Protein AF-A0A8I1JMF6-F1 (afdb_monomer)

pLDDT: mean 82.17, std 16.78, range [28.72, 96.38]

Sequence (255 aa):
MSVDRANSVLGIGHGSMKYSPYGYIESDSLSTLLAFSGQRFDRVLQGYVLGNGYRTYNPRLRRFTSPDTLSPFEVGGLNPYAYCLNDPINNIDPSGHKAFNLSKSFKNLFGRKAKKIERINNYNKSATDFNNERKEMGLFDPFDEEGNLDIYRLYRNRNLINKMPSKPSQTLSGKDKAYAAKHEKTLEDISNDQIPYLKQSKDLIKEHSIELDKIAKDVEYWKPSQGAQQNRNIRSTASTPGHFWFNSKRTDKYD

Organism: Pseudomonas putida (NCBI:txid303)

Radius of gyration: 39.88 Å; Cα contacts (8 Å, |Δi|>4): 282; chains: 1; bounding box: 72×46×137 Å

Structure (mmCIF, N/CA/C/O backbone):
data_AF-A0A8I1JMF6-F1
#
_entry.id   AF-A0A8I1JMF6-F1
#
loop_
_atom_site.group_PDB
_atom_site.id
_atom_site.type_symbol
_atom_site.label_atom_id
_atom_site.label_alt_id
_atom_site.label_comp_id
_atom_site.label_asym_id
_atom_site.label_entity_id
_atom_site.label_seq_id
_atom_site.pdbx_PDB_ins_code
_atom_site.Cartn_x
_atom_site.Cartn_y
_atom_site.Cartn_z
_atom_site.occupancy
_atom_site.B_iso_or_equiv
_atom_site.auth_seq_id
_atom_site.auth_comp_id
_atom_site.auth_asym_id
_atom_site.auth_atom_id
_atom_site.pdbx_PDB_model_num
ATOM 1 N N . MET A 1 1 ? 28.237 -8.713 -10.068 1.00 81.12 1 MET A N 1
ATOM 2 C CA . MET A 1 1 ? 27.513 -7.948 -11.104 1.00 81.12 1 MET A CA 1
ATOM 3 C C . MET A 1 1 ? 26.928 -6.725 -10.429 1.00 81.12 1 MET A C 1
ATOM 5 O O . MET A 1 1 ? 26.303 -6.887 -9.387 1.00 81.12 1 MET A O 1
ATOM 9 N N . SER A 1 2 ? 27.192 -5.531 -10.950 1.00 89.81 2 SER A N 1
ATOM 10 C CA . SER A 1 2 ? 26.637 -4.274 -10.437 1.00 89.81 2 SER A CA 1
ATOM 11 C C . SER A 1 2 ? 25.562 -3.750 -11.388 1.00 89.81 2 SER A C 1
ATOM 13 O O . SER A 1 2 ? 25.682 -3.886 -12.608 1.00 89.81 2 SER A O 1
ATOM 15 N N . VAL A 1 3 ? 24.502 -3.167 -10.827 1.00 92.69 3 VAL A N 1
ATOM 16 C CA . VAL A 1 3 ? 23.375 -2.597 -11.579 1.00 92.69 3 VAL A CA 1
ATOM 17 C C . VAL A 1 3 ? 23.011 -1.213 -11.049 1.00 92.69 3 VAL A C 1
ATOM 19 O O . VAL A 1 3 ? 23.260 -0.912 -9.880 1.00 92.69 3 VAL A O 1
ATOM 22 N N . ASP A 1 4 ? 22.434 -0.371 -11.905 1.00 89.94 4 ASP A N 1
ATOM 23 C CA . ASP A 1 4 ? 21.882 0.927 -11.510 1.00 89.94 4 ASP A CA 1
ATOM 24 C C . ASP A 1 4 ? 20.433 0.817 -10.984 1.00 89.94 4 ASP A C 1
ATOM 26 O O . ASP A 1 4 ? 19.856 -0.264 -10.847 1.00 89.94 4 ASP A O 1
ATOM 30 N N . ARG A 1 5 ? 19.809 1.969 -10.707 1.00 87.44 5 ARG A N 1
ATOM 31 C CA . ARG A 1 5 ? 18.417 2.057 -10.235 1.00 87.44 5 ARG A CA 1
ATOM 32 C C . ARG A 1 5 ? 17.381 1.599 -11.273 1.00 87.44 5 ARG A C 1
ATOM 34 O O . ARG A 1 5 ? 16.294 1.170 -10.889 1.00 87.44 5 ARG A O 1
ATOM 41 N N . ALA A 1 6 ? 17.686 1.737 -12.559 1.00 88.62 6 ALA A N 1
ATOM 42 C CA . ALA A 1 6 ? 16.850 1.269 -13.659 1.00 88.62 6 ALA A CA 1
ATOM 43 C C . ALA A 1 6 ? 17.103 -0.212 -13.990 1.00 88.62 6 ALA A C 1
ATOM 45 O O . ALA A 1 6 ? 16.436 -0.748 -14.868 1.00 88.62 6 ALA A O 1
ATOM 46 N N . ASN A 1 7 ? 17.999 -0.882 -13.252 1.00 90.94 7 ASN A N 1
ATOM 47 C CA . ASN A 1 7 ? 18.463 -2.249 -13.476 1.00 90.94 7 ASN A CA 1
ATOM 48 C C . ASN A 1 7 ? 19.395 -2.406 -14.696 1.00 90.94 7 ASN A C 1
ATOM 50 O O . ASN A 1 7 ? 19.561 -3.507 -15.216 1.00 90.94 7 ASN A O 1
ATOM 54 N N . SER A 1 8 ? 20.015 -1.320 -15.165 1.00 92.62 8 SER A N 1
ATOM 55 C CA . SER A 1 8 ? 21.056 -1.368 -16.195 1.00 92.62 8 SER A CA 1
ATOM 56 C C . SER A 1 8 ? 22.330 -1.990 -15.640 1.00 92.62 8 SER A C 1
ATOM 58 O O . SER A 1 8 ? 22.786 -1.614 -14.560 1.00 92.62 8 SER A O 1
ATOM 60 N N . VAL A 1 9 ? 22.941 -2.905 -16.389 1.00 93.38 9 VAL A N 1
ATOM 61 C CA . VAL A 1 9 ? 24.157 -3.608 -15.954 1.00 93.38 9 VAL A CA 1
ATOM 62 C C . VAL A 1 9 ? 25.383 -2.714 -16.091 1.00 93.38 9 VAL A C 1
ATOM 64 O O . VAL A 1 9 ? 25.826 -2.447 -17.203 1.00 93.38 9 VAL A O 1
ATOM 67 N N . LEU A 1 10 ? 25.961 -2.283 -14.971 1.00 92.44 10 LEU A N 1
ATOM 68 C CA . LEU A 1 10 ? 27.118 -1.379 -14.934 1.00 92.44 10 LEU A CA 1
ATOM 69 C C . LEU A 1 10 ? 28.463 -2.113 -14.953 1.00 92.44 10 LEU A C 1
ATOM 71 O O . LEU A 1 10 ? 29.492 -1.496 -15.223 1.00 92.44 10 LEU A O 1
ATOM 75 N N . GLY A 1 11 ? 28.481 -3.414 -14.662 1.00 88.12 11 GLY A N 1
ATOM 76 C CA . GLY A 1 11 ? 29.715 -4.189 -14.688 1.00 88.12 11 GLY A CA 1
ATOM 77 C C . GLY A 1 11 ? 29.582 -5.634 -14.218 1.00 88.12 11 GLY A C 1
ATOM 78 O O . GLY A 1 11 ? 28.733 -5.981 -13.388 1.00 88.12 11 GLY A O 1
ATOM 79 N N . ILE A 1 12 ? 30.471 -6.483 -14.735 1.00 83.44 12 ILE A N 1
ATOM 80 C CA . ILE A 1 12 ? 30.702 -7.857 -14.273 1.00 83.44 12 ILE A CA 1
ATOM 81 C C . ILE A 1 12 ? 32.201 -8.038 -14.030 1.00 83.44 12 ILE A C 1
ATOM 83 O O . ILE A 1 12 ? 33.018 -7.730 -14.896 1.00 83.44 12 ILE A O 1
ATOM 87 N N . GLY A 1 13 ? 32.563 -8.542 -12.846 1.00 82.19 13 GLY A N 1
ATOM 88 C CA . GLY A 1 13 ? 33.962 -8.669 -12.435 1.00 82.19 13 GLY A CA 1
ATOM 89 C C . GLY A 1 13 ? 34.657 -7.306 -12.398 1.00 82.19 13 GLY A C 1
ATOM 90 O O . GLY A 1 13 ? 34.152 -6.380 -11.767 1.00 82.19 13 GLY A O 1
ATOM 91 N N . HIS A 1 14 ? 35.785 -7.192 -13.103 1.00 73.88 14 HIS A N 1
ATOM 92 C CA . HIS A 1 14 ? 36.560 -5.952 -13.245 1.00 73.88 14 HIS A CA 1
ATOM 93 C C . HIS A 1 14 ? 36.113 -5.059 -14.423 1.00 73.88 14 HIS A C 1
ATOM 95 O O . HIS A 1 14 ? 36.646 -3.965 -14.589 1.00 73.88 14 HIS A O 1
ATOM 101 N N . GLY A 1 15 ? 35.153 -5.496 -15.248 1.00 80.38 15 GLY A N 1
ATOM 102 C CA . GLY A 1 15 ? 34.666 -4.719 -16.391 1.00 80.38 15 GLY A CA 1
ATOM 103 C C . GLY A 1 15 ? 33.617 -3.677 -15.994 1.00 80.38 15 GLY A C 1
ATOM 104 O O . GLY A 1 15 ? 32.690 -3.990 -15.246 1.00 80.38 15 GLY A O 1
ATOM 105 N N . SER A 1 16 ? 33.729 -2.459 -16.536 1.00 87.44 16 SER A N 1
ATOM 106 C CA . SER A 1 16 ? 32.763 -1.363 -16.363 1.00 87.44 16 SER A CA 1
ATOM 107 C C . SER A 1 16 ? 32.071 -1.036 -17.688 1.00 87.44 16 SER A C 1
ATOM 109 O O . SER A 1 16 ? 32.729 -0.873 -18.711 1.00 87.44 16 SER A O 1
ATOM 111 N N . MET A 1 17 ? 30.746 -0.908 -17.655 1.00 90.56 17 MET A N 1
ATOM 112 C CA . MET A 1 17 ? 29.902 -0.466 -18.763 1.00 90.56 17 MET A CA 1
ATOM 113 C C . MET A 1 17 ? 29.293 0.893 -18.423 1.00 90.56 17 MET A C 1
ATOM 115 O O . MET A 1 17 ? 28.823 1.120 -17.306 1.00 90.56 17 MET A O 1
ATOM 119 N N . LYS A 1 18 ? 29.295 1.804 -19.396 1.00 91.56 18 LYS A N 1
ATOM 120 C CA . LYS A 1 18 ? 28.716 3.144 -19.271 1.00 91.56 18 LYS A CA 1
ATOM 121 C C . LYS A 1 18 ? 27.718 3.347 -20.399 1.00 91.56 18 LYS A C 1
ATOM 123 O O . LYS A 1 18 ? 28.060 3.153 -21.561 1.00 91.56 18 LYS A O 1
ATOM 128 N N . TYR A 1 19 ? 26.507 3.752 -20.046 1.00 93.62 19 TYR A N 1
ATOM 129 C CA . TYR A 1 19 ? 25.440 4.010 -21.005 1.00 93.62 19 TYR A CA 1
ATOM 130 C C . TYR A 1 19 ? 25.193 5.506 -21.135 1.00 93.62 19 TYR A C 1
ATOM 132 O O . TYR A 1 19 ? 25.322 6.259 -20.167 1.00 93.62 19 TYR A O 1
ATOM 140 N N . SER A 1 20 ? 24.763 5.935 -22.319 1.00 94.81 20 SER A N 1
ATOM 141 C CA . SER A 1 20 ? 24.096 7.229 -22.452 1.00 94.81 20 SER A CA 1
ATOM 142 C C . SER A 1 20 ? 22.756 7.227 -21.693 1.00 94.81 20 SER A C 1
ATOM 144 O O . SER A 1 20 ? 22.229 6.155 -21.383 1.00 94.81 20 SER A O 1
ATOM 146 N N . PRO A 1 21 ? 22.127 8.396 -21.465 1.00 94.00 21 PRO A N 1
ATOM 147 C CA . PRO A 1 21 ? 20.791 8.460 -20.865 1.00 94.00 21 PRO A CA 1
ATOM 148 C C . PRO A 1 21 ? 19.731 7.618 -21.591 1.00 94.00 21 PRO A C 1
ATOM 150 O O . PRO A 1 21 ? 18.775 7.159 -20.979 1.00 94.00 21 PRO A O 1
ATOM 153 N N . TYR A 1 22 ? 19.912 7.400 -22.895 1.00 95.19 22 TYR A N 1
ATOM 154 C CA . TYR A 1 22 ? 19.027 6.596 -23.739 1.00 95.19 22 TYR A CA 1
ATOM 155 C C . TYR A 1 22 ? 19.504 5.141 -23.892 1.00 95.19 22 TYR A C 1
ATOM 157 O O . TYR A 1 22 ? 18.993 4.412 -24.741 1.00 95.19 22 TYR A O 1
ATOM 165 N N . GLY A 1 23 ? 20.479 4.698 -23.097 1.00 94.38 23 GLY A N 1
ATOM 166 C CA . GLY A 1 23 ? 20.960 3.318 -23.110 1.00 94.38 23 GLY A CA 1
ATOM 167 C C . GLY A 1 23 ? 21.945 2.993 -24.231 1.00 94.38 23 GLY A C 1
ATOM 168 O O . GLY A 1 23 ? 22.172 1.817 -24.508 1.00 94.38 23 GLY A O 1
ATOM 169 N N . TYR A 1 24 ? 22.518 3.996 -24.906 1.00 95.12 24 TYR A N 1
ATOM 170 C CA . TYR A 1 24 ? 23.515 3.749 -25.952 1.00 95.12 24 TYR A CA 1
ATOM 171 C C . TYR A 1 24 ? 24.840 3.299 -25.338 1.00 95.12 24 TYR A C 1
ATOM 173 O O . TYR A 1 24 ? 25.339 3.939 -24.411 1.00 95.12 24 TYR A O 1
ATOM 181 N N . ILE A 1 25 ? 25.392 2.228 -25.898 1.00 91.94 25 ILE A N 1
ATOM 182 C CA . ILE A 1 25 ? 26.723 1.683 -25.647 1.00 91.94 25 ILE A CA 1
ATOM 183 C C . ILE A 1 25 ? 27.180 0.993 -26.940 1.00 91.94 25 ILE A C 1
ATOM 185 O O . ILE A 1 25 ? 26.345 0.514 -27.710 1.00 91.94 25 ILE A O 1
ATOM 189 N N . GLU A 1 26 ? 28.483 0.953 -27.199 1.00 89.38 26 GLU A N 1
ATOM 190 C CA . GLU A 1 26 ? 29.027 0.198 -28.331 1.00 89.38 26 GLU A CA 1
ATOM 191 C C . GLU A 1 26 ? 28.852 -1.305 -28.087 1.00 89.38 26 GLU A C 1
ATOM 193 O O . GLU A 1 26 ? 29.152 -1.797 -26.997 1.00 89.38 26 GLU A O 1
ATOM 198 N N . SER A 1 27 ? 28.371 -2.050 -29.087 1.00 82.25 27 SER A N 1
ATOM 199 C CA . SER A 1 27 ? 28.028 -3.471 -28.925 1.00 82.25 27 SER A CA 1
ATOM 200 C C . SER A 1 27 ? 29.202 -4.338 -28.471 1.00 82.25 27 SER A C 1
ATOM 202 O O . SER A 1 27 ? 28.999 -5.337 -27.782 1.00 82.25 27 SER A O 1
ATOM 204 N N . ASP A 1 28 ? 30.425 -3.949 -28.821 1.00 83.69 28 ASP A N 1
ATOM 205 C CA . ASP A 1 28 ? 31.649 -4.677 -28.472 1.00 83.69 28 ASP A CA 1
ATOM 206 C C . ASP A 1 28 ? 32.062 -4.444 -27.015 1.00 83.69 28 ASP A C 1
ATOM 208 O O . ASP A 1 28 ? 32.722 -5.284 -26.410 1.00 83.69 28 ASP A O 1
ATOM 212 N N . SER A 1 29 ? 31.584 -3.351 -26.411 1.00 83.94 29 SER A N 1
ATOM 213 C CA . SER A 1 29 ? 31.750 -3.070 -24.982 1.00 83.94 29 SER A CA 1
ATOM 214 C C . SER A 1 29 ? 30.794 -3.886 -24.101 1.00 83.94 29 SER A C 1
ATOM 216 O O . SER A 1 29 ? 30.964 -3.933 -22.881 1.00 83.94 29 SER A O 1
ATOM 218 N N . LEU A 1 30 ? 29.777 -4.531 -24.687 1.00 85.12 30 LEU A N 1
ATOM 219 C CA . LEU A 1 30 ? 28.849 -5.383 -23.949 1.00 85.12 30 LEU A CA 1
ATOM 220 C C . LEU A 1 30 ? 29.454 -6.766 -23.703 1.00 85.12 30 LEU A C 1
ATOM 222 O O . LEU A 1 30 ? 29.651 -7.563 -24.619 1.00 85.12 30 LEU A O 1
ATOM 226 N N . SER A 1 31 ? 29.650 -7.087 -22.429 1.00 83.00 31 SER A N 1
ATOM 227 C CA . SER A 1 31 ? 30.113 -8.400 -21.959 1.00 83.00 31 SER A CA 1
ATOM 228 C C . SER A 1 31 ? 28.973 -9.344 -21.554 1.00 83.00 31 SER A C 1
ATOM 230 O O . SER A 1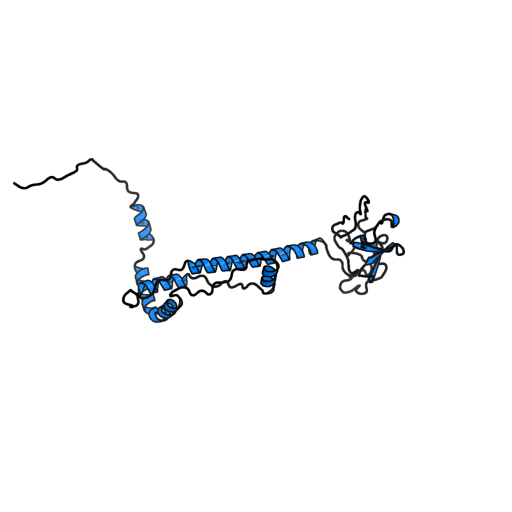 31 ? 29.218 -10.465 -21.117 1.00 83.00 31 SER A O 1
ATOM 232 N N . THR A 1 32 ? 27.717 -8.901 -21.670 1.00 86.69 32 THR A N 1
ATOM 233 C CA . THR A 1 32 ? 26.537 -9.575 -21.107 1.00 86.69 32 THR A CA 1
ATOM 234 C C . THR A 1 32 ? 25.348 -9.567 -22.054 1.00 86.69 32 THR A C 1
ATOM 236 O O . THR A 1 32 ? 25.256 -8.736 -22.954 1.00 86.69 32 THR A O 1
ATOM 239 N N . LEU A 1 33 ? 24.429 -10.516 -21.843 1.00 88.25 33 LEU A N 1
ATOM 240 C CA . LEU A 1 33 ? 23.173 -10.591 -22.591 1.00 88.25 33 LEU A CA 1
ATOM 241 C C . LEU A 1 33 ? 22.186 -9.490 -22.177 1.00 88.25 33 LEU A C 1
ATOM 243 O O . LEU A 1 33 ? 21.526 -8.890 -23.024 1.00 88.25 33 LEU A O 1
ATOM 247 N N . LEU A 1 34 ? 22.067 -9.268 -20.867 1.00 92.06 34 LEU A N 1
ATOM 248 C CA . LEU A 1 34 ? 21.248 -8.209 -20.283 1.00 92.06 34 LEU A CA 1
ATOM 249 C C . LEU A 1 34 ? 22.103 -6.959 -20.127 1.00 92.06 34 LEU A C 1
ATOM 251 O O . LEU A 1 34 ? 23.217 -7.050 -19.625 1.00 92.06 34 LEU A O 1
ATOM 255 N N . ALA A 1 35 ? 21.573 -5.810 -20.520 1.00 93.19 35 ALA A N 1
ATOM 256 C CA . ALA A 1 35 ? 22.314 -4.557 -20.526 1.00 93.19 35 ALA A CA 1
ATOM 257 C C . ALA A 1 35 ? 21.452 -3.425 -19.948 1.00 93.19 35 ALA A C 1
ATOM 259 O O . ALA A 1 35 ? 21.083 -3.486 -18.773 1.00 93.19 35 ALA A O 1
ATOM 260 N N . PHE A 1 36 ? 21.132 -2.386 -20.718 1.00 93.62 36 PHE A N 1
ATOM 261 C CA . PHE A 1 36 ? 20.343 -1.247 -20.248 1.00 93.62 36 PHE A CA 1
ATOM 262 C C . PHE A 1 36 ? 18.946 -1.649 -19.756 1.00 93.62 36 PHE A C 1
ATOM 264 O O . PHE A 1 36 ? 18.243 -2.423 -20.406 1.00 93.62 36 PHE A O 1
ATOM 271 N N . SER A 1 37 ? 18.532 -1.105 -18.609 1.00 92.12 37 SER A N 1
ATOM 272 C CA . SER A 1 37 ? 17.241 -1.388 -17.961 1.00 92.12 37 SER A CA 1
ATOM 273 C C . SER A 1 37 ? 16.918 -2.884 -17.774 1.00 92.12 37 SER A C 1
ATOM 275 O O . SER A 1 37 ? 15.753 -3.294 -17.798 1.00 92.12 37 SER A O 1
ATOM 277 N N . GLY A 1 38 ? 17.953 -3.726 -17.659 1.00 91.19 38 GLY A N 1
ATOM 278 C CA . GLY A 1 38 ? 17.830 -5.181 -17.570 1.00 91.19 38 GLY A CA 1
ATOM 279 C C . GLY A 1 38 ? 17.271 -5.842 -18.833 1.00 91.19 38 GLY A C 1
ATOM 280 O O . GLY A 1 38 ? 16.824 -6.982 -18.764 1.00 91.19 38 GLY A O 1
ATOM 281 N N . GLN A 1 39 ? 17.257 -5.138 -19.968 1.00 93.12 39 GLN A N 1
ATOM 282 C CA . GLN A 1 39 ? 16.738 -5.645 -21.236 1.00 93.12 39 GLN A CA 1
ATOM 283 C C . GLN A 1 39 ? 17.823 -6.388 -22.012 1.00 93.12 39 GLN A C 1
ATOM 285 O O . GLN A 1 39 ? 19.012 -6.064 -21.926 1.00 93.12 39 GLN A O 1
ATOM 290 N N . ARG A 1 40 ? 17.404 -7.379 -22.803 1.00 93.31 40 ARG A N 1
ATOM 291 C CA . ARG A 1 40 ? 18.299 -8.108 -23.702 1.00 93.31 40 ARG A CA 1
ATOM 292 C C . ARG A 1 40 ? 18.716 -7.200 -24.855 1.00 93.31 40 ARG A C 1
ATOM 294 O O . ARG A 1 40 ? 17.851 -6.684 -25.562 1.00 93.31 40 ARG A O 1
ATOM 301 N N . PHE A 1 41 ? 20.022 -7.049 -25.062 1.00 93.81 41 PHE A N 1
ATOM 302 C CA . PHE A 1 41 ? 20.550 -6.370 -26.243 1.00 93.81 41 PHE A CA 1
ATOM 303 C C . PHE A 1 41 ? 20.720 -7.369 -27.391 1.00 93.81 41 PHE A C 1
ATOM 305 O O . PHE A 1 41 ? 21.386 -8.396 -27.251 1.00 93.81 41 PHE A O 1
ATOM 312 N N . ASP A 1 42 ? 20.109 -7.068 -28.528 1.00 92.94 42 ASP A N 1
ATOM 313 C CA . ASP A 1 42 ? 20.285 -7.793 -29.776 1.00 92.94 42 ASP A CA 1
ATOM 314 C C . ASP A 1 42 ? 21.393 -7.121 -30.600 1.00 92.94 42 ASP A C 1
ATOM 316 O O . ASP A 1 42 ? 21.257 -5.977 -31.040 1.00 92.94 42 ASP A O 1
ATOM 320 N N . ARG A 1 43 ? 22.506 -7.838 -30.803 1.00 90.00 43 ARG A N 1
ATOM 321 C CA . ARG A 1 43 ? 23.670 -7.340 -31.555 1.00 90.00 43 ARG A CA 1
ATOM 322 C C . ARG A 1 43 ? 23.402 -7.203 -33.055 1.00 90.00 43 ARG A C 1
ATOM 324 O O . ARG A 1 43 ? 24.061 -6.396 -33.700 1.00 90.00 43 ARG A O 1
ATOM 331 N N . VAL A 1 44 ? 22.463 -7.969 -33.611 1.00 89.50 44 VAL A N 1
ATOM 332 C CA . VAL A 1 44 ? 22.104 -7.896 -35.035 1.00 89.50 44 VAL A CA 1
ATOM 333 C C . VAL A 1 44 ? 21.244 -6.662 -35.276 1.00 89.50 44 VAL A C 1
ATOM 335 O O . VAL A 1 44 ? 21.529 -5.871 -36.170 1.00 89.50 44 VAL A O 1
ATOM 338 N N . LEU A 1 45 ? 20.231 -6.452 -34.433 1.00 89.50 45 LEU A N 1
ATOM 339 C CA . LEU A 1 45 ? 19.332 -5.297 -34.536 1.00 89.50 45 LEU A CA 1
ATOM 340 C C . LEU A 1 45 ? 19.917 -4.010 -33.936 1.00 89.50 45 LEU A C 1
ATOM 342 O O . LEU A 1 45 ? 19.336 -2.936 -34.109 1.00 89.50 45 LEU A O 1
ATOM 346 N N . GLN A 1 46 ? 21.045 -4.111 -33.224 1.00 92.31 46 GLN A N 1
ATOM 347 C CA . GLN A 1 46 ? 21.700 -3.004 -32.519 1.00 92.31 46 GLN A CA 1
ATOM 348 C C . GLN A 1 46 ? 20.724 -2.264 -31.587 1.00 92.31 46 GLN A C 1
ATOM 350 O O . GLN A 1 46 ? 20.658 -1.032 -31.548 1.00 92.31 46 GLN A O 1
ATOM 355 N N . GLY A 1 47 ? 19.921 -3.035 -30.848 1.00 94.25 47 GLY A N 1
ATOM 356 C CA . GLY A 1 47 ? 18.828 -2.519 -30.031 1.00 94.25 47 GLY A CA 1
ATOM 357 C C . GLY A 1 47 ? 18.398 -3.469 -28.920 1.00 94.25 47 GLY A C 1
ATOM 358 O O . GLY A 1 47 ? 18.839 -4.610 -28.838 1.00 94.25 47 GLY A O 1
ATOM 359 N N . TYR A 1 48 ? 17.528 -2.985 -28.044 1.00 95.44 48 TYR A N 1
ATOM 360 C CA . TYR A 1 48 ? 16.991 -3.735 -26.916 1.00 95.44 48 TYR A CA 1
ATOM 361 C C . TYR A 1 48 ? 15.638 -4.340 -27.264 1.00 95.44 48 TYR A C 1
ATOM 363 O O . TYR A 1 48 ? 14.769 -3.648 -27.789 1.00 95.44 48 TYR A O 1
ATOM 371 N N . VAL A 1 49 ? 15.442 -5.612 -26.938 1.00 94.44 49 VAL A N 1
ATOM 372 C CA . VAL A 1 49 ? 14.188 -6.327 -27.200 1.00 94.44 49 VAL A CA 1
ATOM 373 C C . VAL A 1 49 ? 13.306 -6.258 -25.951 1.00 94.44 49 VAL A C 1
ATOM 375 O O . VAL A 1 49 ? 13.564 -6.955 -24.971 1.00 94.44 49 VAL A O 1
ATOM 378 N N . LEU A 1 50 ? 12.296 -5.385 -25.973 1.00 93.19 50 LEU A N 1
ATOM 379 C CA . LEU A 1 50 ? 11.409 -5.079 -24.841 1.00 93.19 50 LEU A CA 1
ATOM 380 C C . LEU A 1 50 ? 10.090 -5.854 -24.945 1.00 93.19 50 LEU A C 1
ATOM 382 O O . LEU A 1 50 ? 9.717 -6.334 -26.018 1.00 93.19 50 LEU A O 1
ATOM 386 N N . GLY A 1 51 ? 9.369 -5.979 -23.825 1.00 88.06 51 GLY A N 1
ATOM 387 C CA . GLY A 1 51 ? 8.044 -6.607 -23.807 1.00 88.06 51 GLY A CA 1
ATOM 388 C C . GLY A 1 51 ? 8.047 -8.072 -24.227 1.00 88.06 51 GLY A C 1
ATOM 389 O O . GLY A 1 51 ? 7.124 -8.516 -24.899 1.00 88.06 51 GLY A O 1
ATOM 390 N N . ASN A 1 52 ? 9.107 -8.811 -23.882 1.00 88.12 52 ASN A N 1
ATOM 391 C CA . ASN A 1 52 ? 9.297 -10.206 -24.291 1.00 88.12 52 ASN A CA 1
ATOM 392 C C . ASN A 1 52 ? 9.266 -10.406 -25.822 1.00 88.12 52 ASN A C 1
ATOM 394 O O . ASN A 1 52 ? 8.667 -11.354 -26.321 1.00 88.12 52 ASN A O 1
ATOM 398 N N . GLY A 1 53 ? 9.891 -9.496 -26.573 1.00 87.56 53 GLY A N 1
ATOM 399 C CA . GLY A 1 53 ? 9.901 -9.564 -28.038 1.00 87.56 53 GLY A CA 1
ATOM 400 C C . GLY A 1 53 ? 8.847 -8.706 -28.721 1.00 87.56 53 GLY A C 1
ATOM 401 O O . GLY A 1 53 ? 8.816 -8.677 -29.945 1.00 87.56 53 GLY A O 1
ATOM 402 N N . TYR A 1 54 ? 8.018 -7.987 -27.962 1.00 90.88 54 TYR A N 1
ATOM 403 C CA . TYR A 1 54 ? 6.982 -7.131 -28.528 1.00 90.88 54 TYR A CA 1
ATOM 404 C C . TYR A 1 54 ? 7.560 -6.035 -29.435 1.00 90.88 54 TYR A C 1
ATOM 406 O O . TYR A 1 54 ? 7.114 -5.871 -30.571 1.00 90.88 54 TYR A O 1
ATOM 414 N N . ARG A 1 55 ? 8.573 -5.293 -28.962 1.00 93.19 55 ARG A N 1
ATOM 415 C CA . ARG A 1 55 ? 9.208 -4.221 -29.747 1.00 93.19 55 ARG A CA 1
ATOM 416 C C . ARG A 1 55 ? 10.703 -4.133 -29.518 1.00 93.19 55 ARG A C 1
ATOM 418 O O . ARG A 1 55 ? 11.189 -4.290 -28.398 1.00 93.19 55 ARG A O 1
ATOM 425 N N . THR A 1 56 ? 11.416 -3.760 -30.575 1.00 95.50 56 THR A N 1
ATOM 426 C CA . THR A 1 56 ? 12.841 -3.443 -30.494 1.00 95.50 56 THR A CA 1
ATOM 427 C C . THR A 1 56 ? 13.033 -1.940 -30.326 1.00 95.50 56 THR A C 1
ATOM 429 O O . THR A 1 56 ? 12.638 -1.144 -31.183 1.00 95.50 56 THR A O 1
ATOM 432 N N . TYR A 1 57 ? 13.650 -1.547 -29.217 1.00 96.38 57 TYR A N 1
ATOM 433 C CA . TYR A 1 57 ? 14.078 -0.186 -28.921 1.00 96.38 57 TYR A CA 1
ATOM 434 C C . TYR A 1 57 ? 15.496 0.048 -29.446 1.00 96.38 57 TYR A C 1
ATOM 436 O O . TYR A 1 57 ? 16.428 -0.659 -29.070 1.00 96.38 57 TYR A O 1
ATOM 444 N N . ASN A 1 58 ? 15.683 1.057 -30.293 1.00 95.88 58 ASN A N 1
ATOM 445 C CA . ASN A 1 58 ? 16.999 1.414 -30.805 1.00 95.88 58 ASN A CA 1
ATOM 446 C C . ASN A 1 58 ? 17.568 2.604 -30.003 1.00 95.88 58 ASN A C 1
ATOM 448 O O . ASN A 1 58 ? 17.067 3.725 -30.142 1.00 95.88 58 ASN A O 1
ATOM 452 N N . PRO A 1 59 ? 18.631 2.410 -29.198 1.00 94.88 59 PRO A N 1
ATOM 453 C CA . PRO A 1 59 ? 19.197 3.468 -28.362 1.00 94.88 59 PRO A CA 1
ATOM 454 C C . PRO A 1 59 ? 19.922 4.558 -29.162 1.00 94.88 59 PRO A C 1
ATOM 456 O O . PRO A 1 59 ? 20.047 5.688 -28.688 1.00 94.88 59 PRO A O 1
ATOM 459 N N . ARG A 1 60 ? 20.375 4.251 -30.386 1.00 94.25 60 ARG A N 1
ATOM 460 C CA . ARG A 1 60 ? 20.989 5.228 -31.295 1.00 94.25 60 ARG A CA 1
ATOM 461 C C . ARG A 1 60 ? 19.936 6.170 -31.876 1.00 94.25 60 ARG A C 1
ATOM 463 O O . ARG A 1 60 ? 20.164 7.374 -31.932 1.00 94.25 60 ARG A O 1
ATOM 470 N N . LEU A 1 61 ? 18.769 5.632 -32.241 1.00 94.69 61 LEU A N 1
ATOM 471 C CA . LEU A 1 61 ? 17.615 6.410 -32.713 1.00 94.69 61 LEU A CA 1
ATOM 472 C C . LEU A 1 61 ? 16.774 7.002 -31.572 1.00 94.69 61 LEU A C 1
ATOM 474 O O . LEU A 1 61 ? 15.941 7.873 -31.820 1.00 94.69 61 LEU A O 1
ATOM 478 N N . ARG A 1 62 ? 16.983 6.533 -30.335 1.00 95.62 62 ARG A N 1
ATOM 479 C CA . ARG A 1 62 ? 16.248 6.941 -29.126 1.00 95.62 62 ARG A CA 1
ATOM 480 C C . ARG A 1 62 ? 14.742 6.664 -29.208 1.00 95.62 62 ARG A C 1
ATOM 482 O O . ARG A 1 6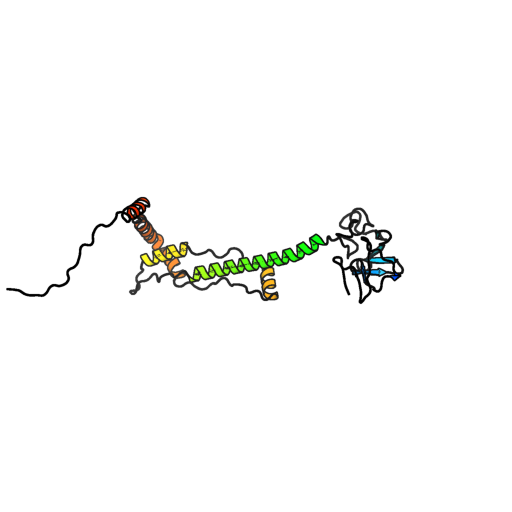2 ? 13.943 7.376 -28.605 1.00 95.62 62 ARG A O 1
ATOM 489 N N . ARG A 1 63 ? 14.344 5.639 -29.967 1.00 95.44 63 ARG A N 1
ATOM 490 C CA . ARG A 1 63 ? 12.937 5.280 -30.205 1.00 95.44 63 ARG A CA 1
ATOM 491 C C . ARG A 1 63 ? 12.749 3.799 -30.497 1.00 95.44 63 ARG A C 1
ATOM 493 O O . ARG A 1 63 ? 13.710 3.092 -30.803 1.00 95.44 63 ARG A O 1
ATOM 500 N N . PHE A 1 64 ? 11.503 3.344 -30.432 1.00 95.94 64 PHE A N 1
ATOM 501 C CA . PHE A 1 64 ? 11.127 2.031 -30.946 1.00 95.94 64 PHE A CA 1
ATOM 502 C C . PHE A 1 64 ? 11.248 1.979 -32.471 1.00 95.94 64 PHE A C 1
ATOM 504 O O . PHE A 1 64 ? 11.115 2.990 -33.160 1.00 95.94 64 PHE A O 1
ATOM 511 N N . THR A 1 65 ? 11.528 0.787 -32.987 1.00 95.12 65 THR A N 1
ATOM 512 C CA . THR A 1 65 ? 11.616 0.500 -34.429 1.00 95.12 65 THR A CA 1
ATOM 513 C C . THR A 1 65 ? 10.266 0.104 -35.027 1.00 95.12 65 THR A C 1
ATOM 515 O O . THR A 1 65 ? 10.069 0.241 -36.231 1.00 95.12 65 THR A O 1
ATOM 518 N N . SER A 1 66 ? 9.315 -0.310 -34.187 1.00 93.25 66 SER A N 1
ATOM 519 C CA . SER A 1 66 ? 7.930 -0.615 -34.547 1.00 93.25 66 SER A CA 1
ATOM 520 C C . SER A 1 66 ? 6.941 0.290 -33.793 1.00 93.25 66 SER A C 1
ATOM 522 O O . SER A 1 66 ? 7.209 0.682 -32.647 1.00 93.25 66 SER A O 1
ATOM 524 N N . PRO A 1 67 ? 5.810 0.657 -34.428 1.00 92.44 67 PRO A N 1
ATOM 525 C CA . PRO A 1 67 ? 4.775 1.452 -33.778 1.00 92.44 67 PRO A CA 1
ATOM 526 C C . PRO A 1 67 ? 4.093 0.655 -32.658 1.00 92.44 67 PRO A C 1
ATOM 528 O O . PRO A 1 67 ? 4.020 -0.571 -32.714 1.00 92.44 67 PRO A O 1
ATOM 531 N N . ASP A 1 68 ? 3.601 1.353 -31.636 1.00 89.94 68 ASP A N 1
ATOM 532 C CA . ASP A 1 68 ? 2.775 0.751 -30.590 1.00 89.94 68 ASP A CA 1
ATOM 533 C C . ASP A 1 68 ? 1.346 0.509 -31.098 1.00 89.94 68 ASP A C 1
ATOM 535 O O . ASP A 1 68 ? 0.716 1.429 -31.616 1.00 89.94 68 ASP A O 1
ATOM 539 N N . THR A 1 69 ? 0.810 -0.697 -30.906 1.00 88.75 69 THR A N 1
ATOM 540 C CA . THR A 1 69 ? -0.600 -1.007 -31.180 1.00 88.75 69 THR A CA 1
ATOM 541 C C . THR A 1 69 ? -1.559 -0.240 -30.270 1.00 88.75 69 THR A C 1
ATOM 543 O O . THR A 1 69 ? -2.711 -0.040 -30.636 1.00 88.75 69 THR A O 1
ATOM 546 N N . LEU A 1 70 ? -1.095 0.191 -29.092 1.00 85.81 70 LEU A N 1
ATOM 547 C CA . LEU A 1 70 ? -1.855 0.990 -28.124 1.00 85.81 70 LEU A CA 1
ATOM 548 C C . LEU A 1 70 ? -1.565 2.490 -28.280 1.00 85.81 70 LEU A C 1
ATOM 550 O O . LEU A 1 70 ? -1.480 3.213 -27.295 1.00 85.81 70 LEU A O 1
ATOM 554 N N . SER A 1 71 ? -1.304 2.951 -29.499 1.00 84.50 71 SER A N 1
ATOM 555 C CA . SER A 1 71 ? -1.094 4.357 -29.850 1.00 84.50 71 SER A CA 1
ATOM 556 C C . SER A 1 71 ? -1.942 4.676 -31.087 1.00 84.50 71 SER A C 1
ATOM 558 O O . SER A 1 71 ? -2.127 3.796 -31.928 1.00 84.50 71 SER A O 1
ATOM 560 N N . PRO A 1 72 ? -2.496 5.896 -31.239 1.00 80.56 72 PRO A N 1
ATOM 561 C CA . PRO A 1 72 ? -2.312 7.090 -30.401 1.00 80.56 72 PRO A CA 1
ATOM 562 C C . PRO A 1 72 ? -3.179 7.139 -29.133 1.00 80.56 72 PRO A C 1
ATOM 564 O O . PRO A 1 72 ? -2.979 8.013 -28.288 1.00 80.56 72 PRO A O 1
ATOM 567 N N . PHE A 1 73 ? -4.153 6.239 -29.010 1.00 81.62 73 PHE A N 1
ATOM 568 C CA . PHE A 1 73 ? -5.116 6.206 -27.906 1.00 81.62 73 PHE A CA 1
ATOM 569 C C . PHE A 1 73 ? -4.657 5.269 -26.783 1.00 81.62 73 PHE A C 1
ATOM 571 O O . PHE A 1 73 ? -3.762 4.473 -26.988 1.00 81.62 73 PHE A O 1
ATOM 578 N N . GLU A 1 74 ? -5.267 5.339 -25.598 1.00 83.25 74 GLU A N 1
ATOM 579 C CA . GLU A 1 74 ? -4.915 4.511 -24.426 1.00 83.25 74 GLU A CA 1
ATOM 580 C C . GLU A 1 74 ? -3.529 4.797 -23.803 1.00 83.25 74 GLU A C 1
ATOM 582 O O . GLU A 1 74 ? -3.216 5.943 -23.474 1.00 83.25 74 GLU A O 1
ATOM 587 N N . VAL A 1 75 ? -2.737 3.755 -23.510 1.00 80.62 75 VAL A N 1
ATOM 588 C CA . VAL A 1 75 ? -1.525 3.836 -22.676 1.00 80.62 75 VAL A CA 1
ATOM 589 C C . VAL A 1 75 ? -0.241 4.128 -23.453 1.00 80.62 7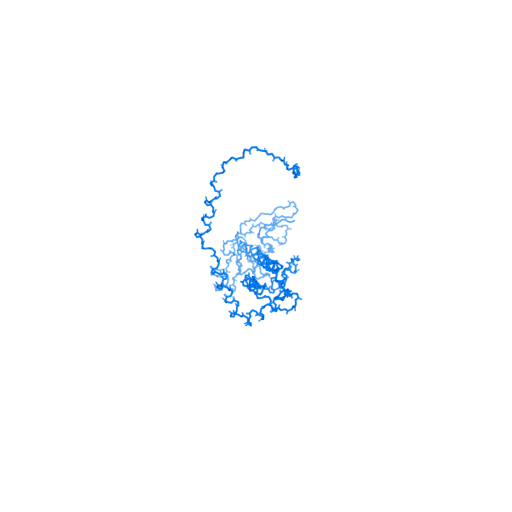5 VAL A C 1
ATOM 591 O O . VAL A 1 75 ? 0.708 4.599 -22.824 1.00 80.62 75 VAL A O 1
ATOM 594 N N . GLY A 1 76 ? -0.207 3.892 -24.771 1.00 74.38 76 GLY A N 1
ATOM 595 C CA . GLY A 1 76 ? 0.967 4.140 -25.621 1.00 74.38 76 GLY A CA 1
ATOM 596 C C . GLY A 1 76 ? 1.155 5.615 -25.992 1.00 74.38 76 GLY A C 1
ATOM 597 O O . GLY A 1 76 ? 2.248 6.031 -26.376 1.00 74.38 76 GLY A O 1
ATOM 598 N N . GLY A 1 77 ? 0.119 6.441 -25.804 1.00 83.31 77 GLY A N 1
ATOM 599 C CA . GLY A 1 77 ? 0.167 7.888 -26.017 1.00 83.31 77 GLY A CA 1
ATOM 600 C C . GLY A 1 77 ? 0.305 8.294 -27.487 1.00 83.31 77 GLY A C 1
ATOM 601 O O . GLY A 1 77 ? 0.323 7.461 -28.387 1.00 83.31 77 GLY A O 1
ATOM 602 N N . LEU A 1 78 ? 0.413 9.601 -27.745 1.00 87.06 78 LEU A N 1
ATOM 603 C CA . LEU A 1 78 ? 0.319 10.166 -29.101 1.00 87.06 78 LEU A CA 1
ATOM 604 C C . LEU A 1 78 ? 1.444 9.748 -30.057 1.00 87.06 78 LEU A C 1
ATOM 606 O O . LEU A 1 78 ? 1.236 9.737 -31.266 1.00 87.06 78 LEU A O 1
ATOM 610 N N . ASN A 1 79 ? 2.642 9.462 -29.542 1.00 90.75 79 ASN A N 1
ATOM 611 C CA . ASN A 1 79 ? 3.783 9.092 -30.374 1.00 90.75 79 ASN A CA 1
ATOM 612 C C . ASN A 1 79 ? 4.008 7.573 -30.310 1.00 90.75 79 ASN A C 1
ATOM 614 O O . ASN A 1 79 ? 4.581 7.107 -29.321 1.00 90.75 79 ASN A O 1
ATOM 618 N N . PRO A 1 80 ? 3.671 6.817 -31.373 1.00 92.44 80 PRO A N 1
ATOM 619 C CA . PRO A 1 80 ? 3.753 5.356 -31.366 1.00 92.44 80 PRO A CA 1
ATOM 620 C C . PRO A 1 80 ? 5.182 4.821 -31.226 1.00 92.44 80 PRO A C 1
ATOM 622 O O . PRO A 1 80 ? 5.362 3.647 -30.917 1.00 92.44 80 PRO A O 1
ATOM 625 N N . TYR A 1 81 ? 6.203 5.658 -31.424 1.00 94.38 81 TYR A N 1
ATOM 626 C CA . TYR A 1 81 ? 7.611 5.266 -31.350 1.00 94.38 81 TYR A CA 1
ATOM 627 C C . TYR A 1 81 ? 8.322 5.764 -30.085 1.00 94.38 81 TYR A C 1
ATOM 629 O O . TYR A 1 81 ? 9.502 5.461 -29.895 1.00 94.38 81 TYR A O 1
ATOM 637 N N . ALA A 1 82 ? 7.658 6.549 -29.231 1.00 92.94 82 ALA A N 1
ATOM 638 C CA . ALA A 1 82 ? 8.309 7.163 -28.078 1.00 92.94 82 ALA A CA 1
ATOM 639 C C . ALA A 1 82 ? 8.771 6.116 -27.058 1.00 92.94 82 ALA A C 1
ATOM 641 O O . ALA A 1 82 ? 7.998 5.265 -26.629 1.00 92.94 82 ALA A O 1
ATOM 642 N N . TYR A 1 83 ? 10.024 6.231 -26.618 1.00 93.31 83 TYR A N 1
ATOM 643 C CA . TYR A 1 83 ? 10.554 5.454 -25.502 1.00 93.31 83 TYR A CA 1
ATOM 644 C C . TYR A 1 83 ? 10.471 6.266 -24.208 1.00 93.31 83 TYR A C 1
ATOM 646 O O . TYR A 1 83 ? 10.871 7.430 -24.188 1.00 93.31 83 TYR A O 1
ATOM 654 N N . CYS A 1 84 ? 9.957 5.670 -23.127 1.00 92.12 84 CYS A N 1
ATOM 655 C CA . CYS A 1 84 ? 9.908 6.281 -21.790 1.00 92.12 84 CYS A CA 1
ATOM 656 C C . CYS A 1 84 ? 9.279 7.690 -21.724 1.00 92.12 84 CYS A C 1
ATOM 658 O O . CYS A 1 84 ? 9.646 8.486 -20.858 1.00 92.12 84 CYS A O 1
ATOM 660 N N . LEU A 1 85 ? 8.350 8.017 -22.635 1.00 90.62 85 LEU A N 1
ATOM 661 C CA . LEU A 1 85 ? 7.803 9.375 -22.810 1.00 90.62 85 LEU A CA 1
ATOM 662 C C . LEU A 1 85 ? 8.899 10.446 -23.012 1.00 90.62 85 LEU A C 1
ATOM 664 O O . LEU A 1 85 ? 8.756 11.579 -22.562 1.00 90.62 85 LEU A O 1
ATOM 668 N N . ASN A 1 86 ? 9.997 10.080 -23.683 1.00 91.94 86 ASN A N 1
ATOM 669 C CA . ASN A 1 86 ? 11.210 10.885 -23.886 1.00 91.94 86 ASN A CA 1
ATOM 670 C C . ASN A 1 86 ? 11.986 11.242 -22.599 1.00 91.94 86 ASN A C 1
ATOM 672 O O . ASN A 1 86 ? 12.844 12.123 -22.627 1.00 91.94 86 ASN A O 1
ATOM 676 N N . ASP A 1 87 ? 11.735 10.543 -21.487 1.00 92.56 87 ASP A N 1
ATOM 677 C CA . ASP A 1 87 ? 12.468 10.708 -20.224 1.00 92.56 87 ASP A CA 1
ATOM 678 C C . ASP A 1 87 ? 12.947 9.349 -19.662 1.00 92.56 87 ASP A C 1
ATOM 680 O O . ASP A 1 87 ? 12.382 8.817 -18.698 1.00 92.56 87 ASP A O 1
ATOM 684 N N . PRO A 1 88 ? 13.982 8.745 -20.278 1.00 91.94 88 PRO A N 1
ATOM 685 C CA . PRO A 1 88 ? 14.522 7.438 -19.889 1.00 91.94 88 PRO A CA 1
ATOM 686 C C . PRO A 1 88 ? 15.355 7.455 -18.597 1.00 91.94 88 PRO A C 1
ATOM 688 O O . PRO A 1 88 ? 15.725 6.397 -18.099 1.00 91.94 88 PRO A O 1
ATOM 691 N N . ILE A 1 89 ? 15.654 8.635 -18.042 1.00 90.38 89 ILE A N 1
ATOM 692 C CA . ILE A 1 89 ? 16.355 8.761 -16.755 1.00 90.38 89 ILE A CA 1
ATOM 693 C C . ILE A 1 89 ? 15.373 8.506 -15.605 1.00 90.38 89 ILE A C 1
ATOM 695 O O . ILE A 1 89 ? 15.701 7.828 -14.630 1.00 90.38 89 ILE A O 1
ATOM 699 N N . ASN A 1 90 ? 14.156 9.049 -15.712 1.00 91.12 90 ASN A N 1
ATOM 700 C CA . ASN A 1 90 ? 13.153 8.949 -14.651 1.00 91.12 90 ASN A CA 1
ATOM 701 C C . ASN A 1 90 ? 12.134 7.827 -14.869 1.00 91.12 90 ASN A C 1
ATOM 703 O O . ASN A 1 90 ? 11.437 7.452 -13.914 1.00 91.12 90 ASN A O 1
ATOM 707 N N . ASN A 1 91 ? 12.030 7.297 -16.090 1.00 91.38 91 ASN A N 1
ATOM 708 C CA . ASN A 1 91 ? 11.066 6.266 -16.450 1.00 91.38 91 ASN A CA 1
ATOM 709 C C . ASN A 1 91 ? 11.734 5.037 -17.084 1.00 91.38 91 ASN A C 1
ATOM 711 O O . ASN A 1 91 ? 12.746 5.148 -17.769 1.00 91.38 91 ASN A O 1
ATOM 715 N N . ILE A 1 92 ? 11.104 3.875 -16.909 1.00 90.50 92 ILE A N 1
ATOM 716 C CA . ILE A 1 92 ? 11.423 2.623 -17.617 1.00 90.50 92 ILE A CA 1
ATOM 717 C C . ILE A 1 92 ? 10.181 2.111 -18.338 1.00 90.50 92 ILE A C 1
ATOM 719 O O . ILE A 1 92 ? 9.070 2.325 -17.858 1.00 90.50 92 ILE A O 1
ATOM 723 N N . ASP A 1 93 ? 10.350 1.383 -19.435 1.00 90.81 93 ASP A N 1
ATOM 724 C CA . ASP A 1 93 ? 9.245 0.732 -20.147 1.00 90.81 93 ASP A CA 1
ATOM 725 C C . ASP A 1 93 ? 9.531 -0.768 -20.347 1.00 90.81 93 ASP A C 1
ATOM 727 O O . ASP A 1 93 ? 9.984 -1.176 -21.413 1.00 90.81 93 ASP A O 1
ATOM 731 N N . PRO A 1 94 ? 9.310 -1.619 -19.326 1.00 88.38 94 PRO A N 1
ATOM 732 C CA . PRO A 1 94 ? 9.621 -3.047 -19.421 1.00 88.38 94 PRO A CA 1
ATOM 733 C C . PRO A 1 94 ? 8.745 -3.796 -20.434 1.00 88.38 94 PRO A C 1
ATOM 735 O O . PRO A 1 94 ? 9.191 -4.769 -21.039 1.00 88.38 94 PRO A O 1
ATOM 738 N N . SER A 1 95 ? 7.493 -3.360 -20.613 1.00 88.75 95 SER A N 1
ATOM 739 C CA . SER A 1 95 ? 6.547 -3.985 -21.544 1.00 88.75 95 SER A CA 1
ATOM 740 C C . SER A 1 95 ? 6.711 -3.488 -22.977 1.00 88.75 95 SER A C 1
ATOM 742 O O . SER A 1 95 ? 6.135 -4.074 -23.884 1.00 88.75 95 SER A O 1
ATOM 744 N N . GLY A 1 96 ? 7.446 -2.393 -23.185 1.00 86.94 96 GLY A N 1
ATOM 745 C CA . GLY A 1 96 ? 7.474 -1.693 -24.460 1.00 86.94 96 GLY A CA 1
ATOM 746 C C . GLY A 1 96 ? 6.104 -1.134 -24.834 1.00 86.94 96 GLY A C 1
ATOM 747 O O . GLY A 1 96 ? 5.759 -1.189 -25.999 1.00 86.94 96 GLY A O 1
ATOM 748 N N . HIS A 1 97 ? 5.313 -0.647 -23.879 1.00 86.19 97 HIS A N 1
ATOM 749 C CA . HIS A 1 97 ? 3.993 -0.025 -24.108 1.00 86.19 97 HIS A CA 1
ATOM 750 C C . HIS A 1 97 ? 3.754 1.182 -23.201 1.00 86.19 97 HIS A C 1
ATOM 752 O O . HIS A 1 97 ? 2.961 2.065 -23.517 1.00 86.19 97 HIS A O 1
ATOM 758 N N . LYS A 1 98 ? 4.353 1.180 -22.006 1.00 85.75 98 LYS A N 1
ATOM 759 C CA . LYS A 1 98 ? 4.009 2.133 -20.963 1.00 85.75 98 LYS A CA 1
ATOM 760 C C . LYS A 1 98 ? 5.219 2.458 -20.113 1.00 85.75 98 LYS A C 1
ATOM 762 O O . LYS A 1 98 ? 5.764 1.616 -19.403 1.00 85.75 98 LYS A O 1
ATOM 767 N N . ALA A 1 99 ? 5.547 3.741 -20.093 1.00 86.38 99 ALA A N 1
ATOM 768 C CA . ALA A 1 99 ? 6.549 4.283 -19.197 1.00 86.38 99 ALA A CA 1
ATOM 769 C C . ALA A 1 99 ? 6.066 4.242 -17.733 1.00 86.38 99 ALA A C 1
ATOM 771 O O . ALA A 1 99 ? 5.023 4.799 -17.374 1.00 86.38 99 ALA A O 1
ATOM 772 N N . PHE A 1 100 ? 6.859 3.628 -16.861 1.00 84.44 100 PHE A N 1
ATOM 773 C CA . PHE A 1 100 ? 6.692 3.639 -15.415 1.00 84.44 100 PHE A CA 1
ATOM 774 C C . PHE A 1 100 ? 7.704 4.581 -14.783 1.00 84.44 100 PHE A C 1
ATOM 776 O O . PHE A 1 100 ? 8.911 4.402 -14.921 1.00 84.44 100 PHE A O 1
ATOM 783 N N . ASN A 1 101 ? 7.215 5.553 -14.017 1.00 86.38 101 ASN A N 1
ATOM 784 C CA . ASN A 1 101 ? 8.089 6.446 -13.271 1.00 86.38 101 ASN A CA 1
ATOM 785 C C . ASN A 1 101 ? 8.740 5.715 -12.086 1.00 86.38 101 ASN A C 1
ATOM 787 O O . ASN A 1 101 ? 8.045 5.181 -11.207 1.00 86.38 101 ASN A O 1
ATOM 791 N N . LEU A 1 102 ? 10.072 5.742 -12.024 1.00 79.19 102 LEU A N 1
ATOM 792 C CA . LEU A 1 102 ? 10.857 5.066 -10.989 1.00 79.19 102 LEU A CA 1
ATOM 793 C C . LEU A 1 102 ? 10.548 5.625 -9.598 1.00 79.19 102 LEU A C 1
ATOM 795 O O . LEU A 1 102 ? 10.385 4.874 -8.638 1.00 79.19 102 LEU A O 1
ATOM 799 N N . SER A 1 103 ? 10.432 6.947 -9.458 1.00 75.88 103 SER A N 1
ATOM 800 C CA . SER A 1 103 ? 10.207 7.574 -8.149 1.00 75.88 103 SER A CA 1
ATOM 801 C C . SER A 1 103 ? 8.851 7.202 -7.548 1.00 75.88 103 SER A C 1
ATOM 803 O O . SER A 1 103 ? 8.771 6.869 -6.364 1.00 75.88 103 SER A O 1
ATOM 805 N N . LYS A 1 104 ? 7.796 7.192 -8.370 1.00 71.25 104 LYS A N 1
ATOM 806 C CA . LYS A 1 104 ? 6.436 6.864 -7.931 1.00 71.25 104 LYS A CA 1
ATOM 807 C C . LYS A 1 104 ? 6.316 5.387 -7.570 1.00 71.25 104 LYS A C 1
ATOM 809 O O . LYS A 1 104 ? 5.732 5.063 -6.541 1.00 71.25 104 LYS A O 1
ATOM 814 N N . SER A 1 105 ? 6.913 4.500 -8.363 1.00 67.50 105 SER A N 1
ATOM 815 C CA . SER A 1 105 ? 6.842 3.050 -8.144 1.00 67.50 105 SER A CA 1
ATOM 816 C C . SER A 1 105 ? 7.478 2.636 -6.812 1.00 67.50 105 SER A C 1
ATOM 818 O O . SER A 1 105 ? 6.852 1.924 -6.026 1.00 67.50 105 SER A O 1
ATOM 820 N N . PHE A 1 106 ? 8.658 3.177 -6.491 1.00 63.25 106 PHE A N 1
ATOM 821 C CA . PHE A 1 106 ? 9.322 2.926 -5.208 1.00 63.25 106 PHE A CA 1
ATOM 822 C C . PHE A 1 106 ? 8.582 3.556 -4.017 1.00 63.25 106 PHE A C 1
ATOM 824 O O . PHE A 1 106 ? 8.342 2.874 -3.018 1.00 63.25 106 PHE A O 1
ATOM 831 N N . LYS A 1 107 ? 8.151 4.825 -4.118 1.00 61.69 107 LYS A N 1
ATOM 832 C CA . LYS A 1 107 ? 7.378 5.493 -3.049 1.00 61.69 107 LYS A CA 1
ATOM 833 C C . LYS A 1 107 ? 6.083 4.741 -2.726 1.00 61.69 107 LYS A C 1
ATOM 835 O O . LYS A 1 107 ? 5.742 4.563 -1.557 1.00 61.69 107 LYS A O 1
ATOM 840 N N . ASN A 1 108 ? 5.397 4.241 -3.752 1.00 63.09 108 ASN A N 1
ATOM 841 C CA . ASN A 1 108 ? 4.149 3.499 -3.597 1.00 63.09 108 ASN A CA 1
ATOM 842 C C . ASN A 1 108 ? 4.341 2.133 -2.926 1.00 63.09 108 ASN A C 1
ATOM 844 O O . ASN A 1 108 ? 3.411 1.647 -2.283 1.00 63.09 108 ASN A O 1
ATOM 848 N N . LEU A 1 109 ? 5.514 1.509 -3.050 1.00 65.12 109 LEU A N 1
ATOM 849 C CA . LEU A 1 109 ? 5.790 0.214 -2.430 1.00 65.12 109 LEU A CA 1
ATOM 850 C C . LEU A 1 109 ? 6.165 0.362 -0.950 1.00 65.12 109 LEU A C 1
ATOM 852 O O . LEU A 1 109 ? 5.557 -0.277 -0.088 1.00 65.12 109 LEU A O 1
ATOM 856 N N . PHE A 1 110 ? 7.100 1.263 -0.639 1.00 68.19 110 PHE A N 1
ATOM 857 C CA . PHE A 1 110 ? 7.528 1.500 0.743 1.00 68.19 110 PHE A CA 1
ATOM 858 C C . PHE A 1 110 ? 6.425 2.144 1.592 1.00 68.19 110 PHE A C 1
ATOM 860 O O . PHE A 1 110 ? 6.182 1.711 2.720 1.00 68.19 110 PHE A O 1
ATOM 867 N N . GLY A 1 111 ? 5.676 3.100 1.030 1.00 73.94 111 GLY A N 1
ATOM 868 C CA . GLY A 1 111 ? 4.577 3.758 1.738 1.00 73.94 111 GLY A CA 1
ATOM 869 C C . GLY A 1 111 ? 3.420 2.813 2.076 1.00 73.94 111 GLY A C 1
ATOM 870 O O . GLY A 1 111 ? 2.828 2.917 3.149 1.00 73.94 111 GLY A O 1
ATOM 871 N N . ARG A 1 112 ? 3.113 1.841 1.204 1.00 79.00 112 ARG A N 1
ATOM 872 C CA . ARG A 1 112 ? 2.052 0.848 1.455 1.00 79.00 112 ARG A CA 1
ATOM 873 C C . ARG A 1 112 ? 2.390 -0.087 2.610 1.00 79.00 112 ARG A C 1
ATOM 875 O O . ARG A 1 112 ? 1.518 -0.372 3.431 1.00 79.00 112 ARG A O 1
ATOM 882 N N . LYS A 1 113 ? 3.643 -0.545 2.688 1.00 83.50 113 LYS A N 1
ATOM 883 C CA . LYS A 1 113 ? 4.111 -1.402 3.784 1.00 83.50 113 LYS A CA 1
ATOM 884 C C . LYS A 1 113 ? 4.073 -0.652 5.119 1.00 83.50 113 LYS A C 1
ATOM 886 O O . LYS A 1 113 ? 3.524 -1.178 6.084 1.00 83.50 113 LYS A O 1
ATOM 891 N N . ALA A 1 114 ? 4.577 0.583 5.147 1.00 85.75 114 ALA A N 1
ATOM 892 C CA . ALA A 1 114 ? 4.581 1.429 6.341 1.00 85.75 114 ALA A CA 1
ATOM 893 C C . ALA A 1 114 ? 3.160 1.695 6.867 1.00 85.75 114 ALA A C 1
ATOM 895 O O . ALA A 1 114 ? 2.869 1.366 8.013 1.00 85.75 114 ALA A O 1
ATOM 896 N N . LYS A 1 115 ? 2.238 2.151 6.006 1.00 87.81 115 LYS A N 1
ATOM 897 C CA . LYS A 1 115 ? 0.830 2.384 6.384 1.00 87.81 115 LYS A CA 1
ATOM 898 C C . LYS A 1 115 ? 0.125 1.126 6.885 1.00 87.81 115 LYS A C 1
ATOM 900 O O . LYS A 1 115 ? -0.775 1.191 7.717 1.00 87.81 115 LYS A O 1
ATOM 905 N N . LYS A 1 116 ? 0.479 -0.050 6.358 1.00 89.38 116 LYS A N 1
ATOM 906 C CA . LYS A 1 116 ? -0.076 -1.311 6.860 1.00 89.38 116 LYS A CA 1
ATOM 907 C C . LYS A 1 116 ? 0.422 -1.611 8.275 1.00 89.38 116 LYS A C 1
ATOM 909 O O . LYS A 1 116 ? -0.388 -1.966 9.123 1.00 89.38 116 LYS A O 1
ATOM 914 N N . ILE A 1 117 ? 1.719 -1.447 8.520 1.00 89.25 117 ILE A N 1
ATOM 915 C CA . ILE A 1 117 ? 2.317 -1.638 9.847 1.00 89.25 117 ILE A CA 1
ATOM 916 C C . ILE A 1 117 ? 1.713 -0.666 10.862 1.00 89.25 117 ILE A C 1
ATOM 918 O O . ILE A 1 117 ? 1.351 -1.088 11.952 1.00 89.25 117 ILE A O 1
ATOM 922 N N . GLU A 1 118 ? 1.555 0.597 10.485 1.00 91.00 118 GLU A N 1
ATOM 923 C CA . GLU A 1 118 ? 0.952 1.628 11.328 1.00 91.00 118 GLU A CA 1
ATOM 924 C C . GLU A 1 118 ? -0.470 1.251 11.766 1.00 91.00 118 GLU A C 1
ATOM 926 O O . GLU A 1 118 ? -0.782 1.291 12.950 1.00 91.00 118 GLU A O 1
ATOM 931 N N . ARG A 1 119 ? -1.310 0.777 10.836 1.00 90.94 119 ARG A N 1
ATOM 932 C CA . ARG A 1 119 ? -2.672 0.316 11.159 1.00 90.94 119 ARG A CA 1
ATOM 933 C C . ARG A 1 119 ? -2.689 -0.864 12.131 1.00 90.94 119 ARG A C 1
ATOM 935 O O . ARG A 1 119 ? -3.530 -0.888 13.022 1.00 90.94 119 ARG A O 1
ATOM 942 N N . ILE A 1 120 ? -1.769 -1.818 11.973 1.00 91.62 120 ILE A N 1
ATOM 943 C CA . ILE A 1 120 ? -1.632 -2.959 12.893 1.00 91.62 120 ILE A CA 1
ATOM 944 C C . ILE A 1 120 ? -1.228 -2.471 14.289 1.00 91.62 120 ILE A C 1
ATOM 946 O O . ILE A 1 120 ? -1.841 -2.867 15.274 1.00 91.62 120 ILE A O 1
ATOM 950 N N . ASN A 1 121 ? -0.241 -1.578 14.371 1.00 91.75 121 ASN A N 1
ATOM 951 C CA . ASN A 1 121 ? 0.234 -1.045 15.646 1.00 91.75 121 ASN A CA 1
ATOM 952 C C . ASN A 1 121 ? -0.853 -0.231 16.363 1.00 91.75 121 ASN A C 1
ATOM 954 O O . ASN A 1 121 ? -1.039 -0.397 17.564 1.00 91.75 121 ASN A O 1
ATOM 958 N N . ASN A 1 122 ? -1.590 0.609 15.630 1.00 92.31 122 ASN A N 1
ATOM 959 C CA . ASN A 1 122 ? -2.690 1.394 16.190 1.00 92.31 122 ASN A CA 1
ATOM 960 C C . ASN A 1 122 ? -3.807 0.485 16.712 1.00 92.31 122 ASN A C 1
ATOM 962 O O . ASN A 1 122 ? -4.294 0.708 17.814 1.00 92.31 122 ASN A O 1
ATOM 966 N N . TYR A 1 123 ? -4.162 -0.567 15.964 1.00 92.00 123 TYR A N 1
ATOM 967 C CA . TYR A 1 123 ? -5.121 -1.571 16.424 1.00 92.00 123 TYR A CA 1
ATOM 968 C C . TYR A 1 123 ? -4.653 -2.254 17.715 1.00 92.00 123 TYR A C 1
ATOM 970 O O . TYR A 1 123 ? -5.413 -2.290 18.678 1.00 92.00 123 TYR A O 1
ATOM 978 N N . ASN A 1 124 ? -3.408 -2.744 17.756 1.00 91.50 124 ASN A N 1
ATOM 979 C CA . ASN A 1 124 ? -2.874 -3.414 18.942 1.00 91.50 124 ASN A CA 1
ATOM 980 C C . ASN A 1 124 ? -2.886 -2.485 20.151 1.00 91.50 124 ASN A C 1
ATOM 982 O O . ASN A 1 124 ? -3.385 -2.878 21.194 1.00 91.50 124 ASN A O 1
ATOM 986 N N . LYS A 1 125 ? -2.424 -1.240 19.990 1.00 91.88 125 LYS A N 1
ATOM 987 C CA . LYS A 1 125 ? -2.456 -0.237 21.057 1.00 91.88 125 LYS A CA 1
ATOM 988 C C . LYS A 1 125 ? -3.881 -0.010 21.573 1.00 91.88 125 LYS A C 1
ATOM 990 O O . LYS A 1 125 ? -4.121 -0.052 22.770 1.00 91.88 125 LYS A O 1
ATOM 995 N N . SER A 1 126 ? -4.852 0.175 20.680 1.00 90.69 126 SER A N 1
ATOM 996 C CA . SER A 1 126 ? -6.247 0.349 21.095 1.00 90.69 126 SER A CA 1
ATOM 997 C C . SER A 1 126 ? -6.820 -0.887 21.796 1.00 90.69 126 SER A C 1
ATOM 999 O O . SER A 1 126 ? -7.605 -0.743 22.729 1.00 90.69 126 SER A O 1
ATOM 1001 N N . ALA A 1 127 ? -6.447 -2.095 21.367 1.00 90.62 127 ALA A N 1
ATOM 1002 C CA . ALA A 1 127 ? -6.867 -3.334 22.014 1.00 90.62 127 ALA A CA 1
ATOM 1003 C C . ALA A 1 127 ? -6.224 -3.503 23.402 1.00 90.62 127 ALA A C 1
ATOM 1005 O O . ALA A 1 127 ? -6.932 -3.845 24.349 1.00 90.62 127 ALA A O 1
ATOM 1006 N N . THR A 1 128 ? -4.927 -3.206 23.553 1.00 89.88 128 THR A N 1
ATOM 1007 C CA . THR A 1 128 ? -4.251 -3.241 24.859 1.00 89.88 128 THR A CA 1
ATOM 1008 C C . THR A 1 128 ? -4.831 -2.222 25.820 1.00 89.88 128 THR A C 1
ATOM 1010 O O . THR A 1 128 ? -5.126 -2.576 26.957 1.00 89.88 128 THR A O 1
ATOM 1013 N N . ASP A 1 129 ? -5.037 -0.985 25.365 1.00 89.94 129 ASP A N 1
ATOM 1014 C CA . ASP A 1 129 ? -5.573 0.096 26.194 1.00 89.94 129 ASP A CA 1
ATOM 1015 C C . ASP A 1 129 ? -6.981 -0.281 26.689 1.00 89.94 129 ASP A C 1
ATOM 1017 O O . ASP A 1 129 ? -7.244 -0.267 27.890 1.00 89.94 129 ASP A O 1
ATOM 1021 N N . PHE A 1 130 ? -7.845 -0.778 25.794 1.00 89.25 130 PHE A N 1
ATOM 1022 C CA . PHE A 1 130 ? -9.177 -1.281 26.148 1.00 89.25 130 PHE A CA 1
ATOM 1023 C C . PHE A 1 130 ? -9.136 -2.442 27.154 1.00 89.25 130 PHE A C 1
ATOM 1025 O O . PHE A 1 130 ? -9.912 -2.465 28.111 1.00 89.25 130 PHE A O 1
ATOM 1032 N N . ASN A 1 131 ? -8.248 -3.418 26.952 1.00 87.31 131 ASN A N 1
ATOM 1033 C CA . ASN A 1 131 ? -8.122 -4.570 27.844 1.00 87.31 131 ASN A CA 1
ATOM 1034 C C . ASN A 1 131 ? -7.607 -4.162 29.232 1.00 87.31 131 ASN A C 1
ATOM 1036 O O . ASN A 1 131 ? -8.116 -4.659 30.237 1.00 87.31 131 ASN A O 1
ATOM 1040 N N . ASN A 1 132 ? -6.626 -3.261 29.294 1.00 87.31 132 ASN A N 1
ATOM 1041 C CA . ASN A 1 132 ? -6.057 -2.769 30.547 1.00 87.31 132 ASN A CA 1
ATOM 1042 C C . ASN A 1 132 ? -7.082 -1.940 31.323 1.00 87.31 132 ASN A C 1
ATOM 1044 O O . ASN A 1 132 ? -7.337 -2.228 32.487 1.00 87.31 132 ASN A O 1
ATOM 1048 N N . GLU A 1 133 ? -7.757 -0.994 30.669 1.00 86.12 133 GLU A N 1
ATOM 1049 C CA . GLU A 1 133 ? -8.804 -0.188 31.304 1.00 86.12 133 GLU A CA 1
ATOM 1050 C C . GLU A 1 133 ? -9.951 -1.046 31.857 1.00 86.12 133 GLU A C 1
ATOM 1052 O O . GLU A 1 133 ? -10.491 -0.744 32.918 1.00 86.12 133 GLU A O 1
ATOM 1057 N N . ARG A 1 134 ? -10.308 -2.149 31.185 1.00 84.25 134 ARG A N 1
ATOM 1058 C CA . ARG A 1 134 ? -11.293 -3.112 31.704 1.00 84.25 134 ARG A CA 1
ATOM 1059 C C . ARG A 1 134 ? -10.795 -3.888 32.918 1.00 84.25 134 ARG A C 1
ATOM 1061 O O . ARG A 1 134 ? -11.592 -4.142 33.814 1.00 84.25 134 ARG A O 1
ATOM 1068 N N . LYS A 1 135 ? -9.520 -4.285 32.941 1.00 80.00 135 LYS A N 1
ATOM 1069 C CA . LYS A 1 135 ? -8.922 -5.014 34.073 1.00 80.00 135 LYS A CA 1
ATOM 1070 C C . LYS A 1 135 ? -8.840 -4.153 35.330 1.00 80.00 135 LYS A C 1
ATOM 1072 O O . LYS A 1 135 ? -9.087 -4.658 36.416 1.00 80.00 135 LYS A O 1
ATOM 1077 N N . GLU A 1 136 ? -8.563 -2.862 35.173 1.00 80.12 136 GLU A N 1
ATOM 1078 C CA . GLU A 1 136 ? -8.505 -1.906 36.286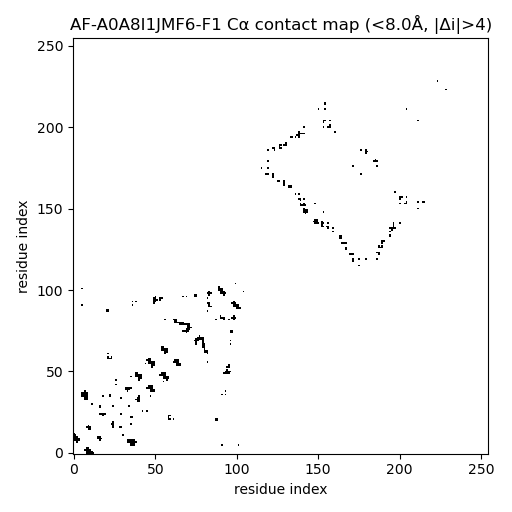 1.00 80.12 136 GLU A CA 1
ATOM 1079 C C . GLU A 1 136 ? -9.894 -1.577 36.878 1.00 80.12 136 GLU A C 1
ATOM 1081 O O . GLU A 1 136 ? -9.997 -0.995 37.960 1.00 80.12 136 GLU A O 1
ATOM 1086 N N . MET A 1 137 ? -10.995 -1.952 36.212 1.00 76.69 137 MET A N 1
ATOM 1087 C CA . MET A 1 137 ? -12.348 -1.746 36.742 1.00 76.69 137 MET A CA 1
ATOM 1088 C C . MET A 1 137 ? -12.719 -2.809 37.776 1.00 76.69 137 MET A C 1
ATOM 1090 O O . MET A 1 137 ? -13.374 -3.804 37.472 1.00 76.69 137 MET A O 1
ATOM 1094 N N . GLY A 1 138 ? -12.359 -2.553 39.032 1.00 82.94 138 GLY A N 1
ATOM 1095 C CA . GLY A 1 138 ? -12.860 -3.304 40.181 1.00 82.94 138 GLY A CA 1
ATOM 1096 C C . GLY A 1 138 ? -14.319 -2.961 40.492 1.00 82.94 138 GLY A C 1
ATOM 1097 O O . GLY A 1 138 ? -14.579 -2.098 41.330 1.00 82.94 138 GLY A O 1
ATOM 1098 N N . LEU A 1 139 ? -15.274 -3.609 39.814 1.00 88.81 139 LEU A N 1
ATOM 1099 C CA . LEU A 1 139 ? -16.680 -3.559 40.230 1.00 88.81 139 LEU A CA 1
ATOM 1100 C C . LEU A 1 139 ? -16.851 -4.250 41.585 1.00 88.81 139 LEU A C 1
ATOM 1102 O O . LEU A 1 139 ? -16.297 -5.322 41.823 1.00 88.81 139 LEU A O 1
ATOM 1106 N N . PHE A 1 140 ? -17.647 -3.633 42.450 1.00 91.19 140 PHE A N 1
ATOM 1107 C CA . PHE A 1 140 ? -17.994 -4.192 43.750 1.00 91.19 140 PHE A CA 1
ATOM 1108 C C . PHE A 1 140 ? -19.085 -5.250 43.594 1.00 91.19 140 PHE A C 1
ATOM 1110 O O . PHE A 1 140 ? -19.919 -5.145 42.691 1.00 91.19 140 PHE A O 1
ATOM 1117 N N . ASP A 1 141 ? -19.111 -6.234 44.490 1.00 93.12 141 ASP A N 1
ATOM 1118 C CA . ASP A 1 141 ? -20.296 -7.073 44.651 1.00 93.12 141 ASP A CA 1
ATOM 1119 C C . ASP A 1 141 ? -21.474 -6.168 45.068 1.00 93.12 141 ASP A C 1
ATOM 1121 O O . ASP A 1 141 ? -21.335 -5.414 46.041 1.00 93.12 141 ASP A O 1
ATOM 1125 N N . PRO A 1 142 ? -22.590 -6.145 44.316 1.00 92.81 142 PRO A N 1
ATOM 1126 C CA . PRO A 1 142 ? -23.740 -5.318 44.659 1.00 92.81 142 PRO A CA 1
ATOM 1127 C C . PRO A 1 142 ? -24.474 -5.776 45.929 1.00 92.81 142 PRO A C 1
ATOM 1129 O O . PRO A 1 142 ? -25.328 -5.026 46.397 1.00 92.81 142 PRO A O 1
ATOM 1132 N N . PHE A 1 143 ? -24.160 -6.947 46.491 1.00 94.56 143 PHE A N 1
ATOM 1133 C CA . PHE A 1 143 ? -24.782 -7.455 47.713 1.00 94.56 143 PHE A CA 1
ATOM 1134 C C . PHE A 1 143 ? -23.866 -7.304 48.937 1.00 94.56 143 PHE A C 1
ATOM 1136 O O . PHE A 1 143 ? -22.635 -7.286 48.822 1.00 94.56 143 PHE A O 1
ATOM 1143 N N . ASP A 1 144 ? -24.472 -7.131 50.110 1.00 92.31 144 ASP A N 1
ATOM 1144 C CA . ASP A 1 144 ? 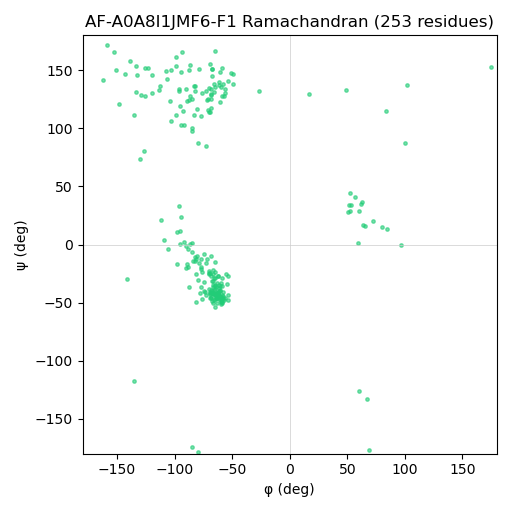-23.785 -7.182 51.403 1.00 92.31 144 ASP A CA 1
ATOM 1145 C C . ASP A 1 144 ? -23.549 -8.632 51.872 1.00 92.31 144 ASP A C 1
ATOM 1147 O O . ASP A 1 144 ? -23.831 -9.592 51.151 1.00 92.31 144 ASP A O 1
ATOM 1151 N N . GLU A 1 145 ? -22.956 -8.801 53.057 1.00 92.88 145 GLU A N 1
ATOM 1152 C CA . GLU A 1 145 ? -22.613 -10.125 53.600 1.00 92.88 145 GLU A CA 1
ATOM 1153 C C . GLU A 1 145 ? -23.865 -10.958 53.924 1.00 92.88 145 GLU A C 1
ATOM 1155 O O . GLU A 1 145 ? -23.829 -12.189 53.881 1.00 92.88 145 GLU A O 1
ATOM 1160 N N . GLU A 1 146 ? -24.989 -10.292 54.187 1.00 92.94 146 GLU A N 1
ATOM 1161 C CA . GLU A 1 146 ? -26.300 -10.881 54.439 1.00 92.94 146 GLU A CA 1
ATOM 1162 C C . GLU A 1 146 ? -27.096 -11.179 53.153 1.00 92.94 146 GLU A C 1
ATOM 1164 O O . GLU A 1 146 ? -28.157 -11.807 53.218 1.00 92.94 146 GLU A O 1
ATOM 1169 N N . GLY A 1 147 ? -26.594 -10.766 51.985 1.00 90.81 147 GLY A N 1
ATOM 1170 C CA . GLY A 1 147 ? -27.219 -10.990 50.681 1.00 90.81 147 GLY A CA 1
ATOM 1171 C C . GLY A 1 147 ? -28.290 -9.965 50.293 1.00 90.81 147 GLY A C 1
ATOM 1172 O O . GLY A 1 147 ? -29.035 -10.198 49.338 1.00 90.81 147 GLY A O 1
ATOM 1173 N N . ASN A 1 148 ? -28.383 -8.834 50.993 1.00 93.06 148 ASN A N 1
ATOM 1174 C CA . ASN A 1 148 ? -29.249 -7.718 50.625 1.00 93.06 148 ASN A CA 1
ATOM 1175 C C . ASN A 1 148 ? -28.545 -6.777 49.642 1.00 93.06 148 ASN A C 1
ATOM 1177 O O . ASN A 1 148 ? -27.319 -6.686 49.588 1.00 93.06 148 ASN A O 1
ATOM 1181 N N . LEU A 1 149 ? -29.334 -6.064 48.836 1.00 93.25 149 LEU A N 1
ATOM 1182 C CA . LEU A 1 149 ? -28.807 -5.129 47.846 1.00 93.25 149 LEU A CA 1
ATOM 1183 C C . LEU A 1 149 ? -28.212 -3.881 48.522 1.00 93.25 149 LEU A C 1
ATOM 1185 O O . LEU A 1 149 ? -28.944 -3.062 49.081 1.00 93.25 149 LEU A O 1
ATOM 1189 N N . ASP A 1 150 ? -26.903 -3.674 48.376 1.00 94.06 150 ASP A N 1
ATOM 1190 C CA . ASP A 1 150 ? -26.229 -2.442 48.789 1.00 94.06 150 ASP A CA 1
ATOM 1191 C C . ASP A 1 150 ? -26.348 -1.393 47.671 1.00 94.06 150 ASP A C 1
ATOM 1193 O O . ASP A 1 150 ? -25.584 -1.354 46.695 1.00 94.06 150 ASP A O 1
ATOM 1197 N N . ILE A 1 151 ? -27.330 -0.499 47.820 1.00 91.44 151 ILE A N 1
ATOM 1198 C CA . ILE A 1 151 ? -27.629 0.528 46.816 1.00 91.44 151 ILE A CA 1
ATOM 1199 C C . ILE A 1 151 ? -26.438 1.492 46.608 1.00 91.44 151 ILE A C 1
ATOM 1201 O O . ILE A 1 151 ? -26.242 2.004 45.500 1.00 91.44 151 ILE A O 1
ATOM 1205 N N . TYR A 1 152 ? -25.571 1.707 47.606 1.00 91.12 152 TYR A N 1
ATOM 1206 C CA . TYR A 1 152 ? -24.388 2.563 47.451 1.00 91.12 152 TYR A CA 1
ATOM 1207 C C . TYR A 1 152 ? -23.288 1.889 46.624 1.00 91.12 152 TYR A C 1
ATOM 1209 O O . TYR A 1 152 ? -22.669 2.552 45.777 1.00 91.12 152 TYR A O 1
ATOM 1217 N N . ARG A 1 153 ? -23.060 0.581 46.810 1.00 93.94 153 ARG A N 1
ATOM 1218 C CA . ARG A 1 153 ? -22.180 -0.212 45.927 1.00 93.94 153 ARG A CA 1
ATOM 1219 C C . ARG A 1 153 ? -22.724 -0.237 44.505 1.00 93.94 153 ARG A C 1
ATOM 1221 O O . ARG A 1 153 ? -21.969 0.001 43.560 1.00 93.94 153 ARG A O 1
ATOM 1228 N N . LEU A 1 154 ? -24.037 -0.406 44.340 1.00 94.62 154 LEU A N 1
ATOM 1229 C CA . LEU A 1 154 ? -24.677 -0.368 43.026 1.00 94.62 154 LEU A CA 1
ATOM 1230 C C . LEU A 1 154 ? -24.531 1.009 42.348 1.00 94.62 154 LEU A C 1
ATOM 1232 O O . LEU A 1 154 ? -24.205 1.091 41.161 1.00 94.62 154 LEU A O 1
ATOM 1236 N N . TYR A 1 155 ? -24.674 2.105 43.100 1.00 93.56 155 TYR A N 1
ATOM 1237 C CA . TYR A 1 155 ? -24.431 3.466 42.610 1.00 93.56 155 TYR A CA 1
ATOM 1238 C C . TYR A 1 155 ? -22.969 3.694 42.191 1.00 93.56 155 TYR A C 1
ATOM 1240 O O . TYR A 1 155 ? -22.701 4.289 41.140 1.00 93.56 155 TYR A O 1
ATOM 1248 N N . ARG A 1 156 ? -21.999 3.189 42.966 1.00 92.31 156 ARG A N 1
ATOM 1249 C CA . ARG A 1 156 ? -20.570 3.190 42.593 1.00 92.31 156 ARG A CA 1
ATOM 1250 C C . ARG A 1 156 ? -20.341 2.424 41.292 1.00 92.31 156 ARG A C 1
ATOM 1252 O O . ARG A 1 156 ? -19.717 2.970 40.381 1.00 92.31 156 ARG A O 1
ATOM 1259 N N . ASN A 1 157 ? -20.893 1.217 41.183 1.00 94.12 157 ASN A N 1
ATOM 1260 C CA . ASN A 1 157 ? -20.806 0.387 39.985 1.00 94.12 157 ASN A CA 1
ATOM 1261 C C . ASN A 1 157 ? -21.394 1.098 38.764 1.00 94.12 157 ASN A C 1
ATOM 1263 O O . ASN A 1 157 ? -20.744 1.131 37.721 1.00 94.12 157 ASN A O 1
ATOM 1267 N N . ARG A 1 158 ? -22.556 1.756 38.892 1.00 93.50 158 ARG A N 1
ATOM 1268 C CA . ARG A 1 158 ? -23.148 2.577 37.820 1.00 93.50 158 ARG A CA 1
ATOM 1269 C C . ARG A 1 158 ? -22.169 3.627 37.305 1.00 93.50 158 ARG A C 1
ATOM 1271 O O . ARG A 1 158 ? -21.973 3.758 36.100 1.00 93.50 158 ARG A O 1
ATOM 1278 N N . ASN A 1 159 ? -21.520 4.350 38.213 1.00 91.94 159 ASN A N 1
ATOM 1279 C CA . ASN A 1 159 ? -20.564 5.393 37.849 1.00 91.94 159 ASN A CA 1
ATOM 1280 C C . ASN A 1 159 ? -19.302 4.837 37.173 1.00 91.94 159 ASN A C 1
ATOM 1282 O O . ASN A 1 159 ? -18.764 5.490 36.281 1.00 91.94 159 ASN A O 1
ATOM 1286 N N . LEU A 1 160 ? -18.834 3.652 37.573 1.00 91.50 160 LEU A N 1
ATOM 1287 C CA . LEU A 1 160 ? -17.713 2.968 36.921 1.00 91.50 160 LEU A CA 1
ATOM 1288 C C . LEU A 1 160 ? -18.099 2.469 35.523 1.00 91.50 160 LEU A C 1
ATOM 1290 O O . LEU A 1 160 ? -17.380 2.729 34.564 1.00 91.50 160 LEU A O 1
ATOM 1294 N N . ILE A 1 161 ? -19.270 1.840 35.386 1.00 91.00 161 ILE A N 1
ATOM 1295 C CA . ILE A 1 161 ? -19.796 1.350 34.103 1.00 91.00 161 ILE A CA 1
ATOM 1296 C C . ILE A 1 161 ? -19.994 2.502 33.114 1.00 91.00 161 ILE A C 1
ATOM 1298 O O . ILE A 1 161 ? -19.666 2.365 31.939 1.00 91.00 161 ILE A O 1
ATOM 1302 N N . ASN A 1 162 ? -20.480 3.654 33.574 1.00 90.56 162 ASN A N 1
ATOM 1303 C CA . ASN A 1 162 ? -20.645 4.832 32.720 1.00 90.56 162 ASN A CA 1
ATOM 1304 C C . ASN A 1 162 ? -19.307 5.414 32.232 1.00 90.56 162 ASN A C 1
ATOM 1306 O O . ASN A 1 162 ? -19.281 6.106 31.219 1.00 90.56 162 ASN A O 1
ATOM 1310 N N . LYS A 1 163 ? -18.202 5.137 32.935 1.00 89.75 163 LYS A N 1
ATOM 1311 C CA . LYS A 1 163 ? -16.836 5.514 32.536 1.00 89.75 163 LYS A CA 1
ATOM 1312 C C . LYS A 1 163 ? -16.128 4.429 31.723 1.00 89.75 163 LYS A C 1
ATOM 1314 O O . LYS A 1 163 ? -14.959 4.592 31.390 1.00 89.75 163 LYS A O 1
ATOM 1319 N N . MET A 1 164 ? -16.802 3.319 31.436 1.00 85.69 164 MET A N 1
ATOM 1320 C CA . MET A 1 164 ? -16.212 2.184 30.742 1.00 85.69 164 MET A CA 1
ATOM 1321 C C . MET A 1 164 ? -15.805 2.551 29.313 1.00 85.69 164 MET A C 1
ATOM 1323 O O . MET A 1 164 ? -16.612 3.160 28.602 1.00 85.69 164 MET A O 1
ATOM 1327 N N . PRO A 1 165 ? -14.602 2.155 28.850 1.00 86.50 165 PRO A N 1
ATOM 1328 C CA . PRO A 1 165 ? -14.225 2.395 27.471 1.00 86.50 165 PRO A CA 1
ATOM 1329 C C . PRO A 1 165 ? -15.179 1.670 26.533 1.00 86.50 165 PRO A C 1
ATOM 1331 O O . PRO A 1 165 ? -15.541 0.503 26.726 1.00 86.50 165 PRO A O 1
ATOM 1334 N N . SER A 1 166 ? -15.576 2.365 25.474 1.00 83.12 166 SER A N 1
ATOM 1335 C CA . SER A 1 166 ? -16.282 1.745 24.363 1.00 83.12 166 SER A CA 1
ATOM 1336 C C . SER A 1 166 ? -15.344 0.798 23.619 1.00 83.12 166 SER A C 1
ATOM 1338 O O . SER A 1 166 ? -14.162 1.100 23.445 1.00 83.12 166 SER A O 1
ATOM 1340 N N . LYS A 1 167 ? -15.876 -0.319 23.117 1.00 84.88 167 LYS A N 1
ATOM 1341 C CA . LYS A 1 167 ? -15.106 -1.242 22.275 1.00 84.88 167 LYS A CA 1
ATOM 1342 C C . LYS A 1 167 ? -14.531 -0.480 21.069 1.00 84.88 167 LYS A C 1
ATOM 1344 O O . LYS A 1 167 ? -15.286 0.274 20.449 1.00 84.88 167 LYS A O 1
ATOM 1349 N N . PRO A 1 168 ? -13.245 -0.659 20.713 1.00 82.56 168 PRO A N 1
ATOM 1350 C CA . PRO A 1 168 ? -12.660 0.049 19.582 1.00 82.56 168 PRO A CA 1
ATOM 1351 C C . PRO A 1 168 ? -13.455 -0.244 18.303 1.00 82.56 168 PRO A C 1
ATOM 1353 O O . PRO A 1 168 ? -13.715 -1.398 17.960 1.00 82.56 168 PRO A O 1
ATOM 1356 N N . SER A 1 169 ? -13.866 0.820 17.610 1.00 66.44 169 SER A N 1
ATOM 1357 C CA . SER A 1 169 ? -14.725 0.750 16.419 1.00 66.44 169 SER A CA 1
ATOM 1358 C C . SER A 1 169 ? -14.012 0.161 15.199 1.00 66.44 169 SER A C 1
ATOM 1360 O O . SER A 1 169 ? -14.647 -0.381 14.294 1.00 66.44 169 SER A O 1
ATOM 1362 N N . GLN A 1 170 ? -12.682 0.261 15.166 1.00 71.88 170 GLN A N 1
ATOM 1363 C CA . GLN A 1 170 ? -11.871 -0.115 14.020 1.00 71.88 170 GLN A CA 1
ATOM 1364 C C . GLN A 1 170 ? -11.418 -1.572 14.138 1.00 71.88 170 GLN A C 1
ATOM 1366 O O . GLN A 1 170 ? -10.493 -1.908 14.873 1.00 71.88 170 GLN A O 1
ATOM 1371 N N . THR A 1 171 ? -12.068 -2.455 13.382 1.00 78.62 171 THR A N 1
ATOM 1372 C CA . THR A 1 171 ? -11.610 -3.839 13.238 1.00 78.62 171 THR A CA 1
ATOM 1373 C C . THR A 1 171 ? -10.522 -3.926 12.173 1.00 78.62 171 THR A C 1
ATOM 1375 O O . THR A 1 171 ? -10.608 -3.324 11.099 1.00 78.62 171 THR A O 1
ATOM 1378 N N . LEU A 1 172 ? -9.462 -4.679 12.468 1.00 86.12 172 LEU A N 1
ATOM 1379 C CA . LEU A 1 172 ? -8.376 -4.882 11.519 1.00 86.12 172 LEU A CA 1
ATOM 1380 C C . LEU A 1 172 ? -8.865 -5.730 10.326 1.00 86.12 172 LEU A C 1
ATOM 1382 O O . LEU A 1 172 ? -9.436 -6.807 10.510 1.00 86.12 172 LEU A O 1
ATOM 1386 N N . SER A 1 173 ? -8.621 -5.263 9.097 1.00 89.06 173 SER A N 1
ATOM 1387 C CA . SER A 1 173 ? -9.017 -5.972 7.870 1.00 89.06 173 SER A CA 1
ATOM 1388 C C . SER A 1 173 ? -8.362 -7.358 7.772 1.00 89.06 173 SER A C 1
ATOM 1390 O O . SER A 1 173 ? -7.205 -7.531 8.159 1.00 89.06 173 SER A O 1
ATOM 1392 N N . GLY A 1 174 ? -9.039 -8.337 7.155 1.00 90.25 174 GLY A N 1
ATOM 1393 C CA . GLY A 1 174 ? -8.487 -9.685 6.946 1.00 90.25 174 GLY A CA 1
ATOM 1394 C C . GLY A 1 174 ? -7.130 -9.696 6.222 1.00 90.25 174 GLY A C 1
ATOM 1395 O O . GLY A 1 174 ? -6.243 -10.473 6.569 1.00 90.25 174 GLY A O 1
ATOM 1396 N N . LYS A 1 175 ? -6.905 -8.757 5.288 1.00 89.81 175 LYS A N 1
ATOM 1397 C CA . LYS A 1 175 ? -5.616 -8.592 4.580 1.00 89.81 175 LYS A CA 1
ATOM 1398 C C . LYS A 1 175 ? -4.482 -8.077 5.473 1.00 89.81 175 LYS A C 1
ATOM 1400 O O . LYS A 1 175 ? -3.307 -8.241 5.133 1.00 89.81 175 LYS A O 1
ATOM 1405 N N . ASP A 1 176 ? -4.816 -7.380 6.550 1.00 91.06 176 ASP A N 1
ATOM 1406 C CA . ASP A 1 176 ? -3.850 -6.836 7.500 1.00 91.06 176 ASP A CA 1
ATOM 1407 C C . ASP A 1 176 ? -3.534 -7.881 8.579 1.00 91.06 176 ASP A C 1
ATOM 1409 O O . ASP A 1 176 ? -2.361 -8.071 8.894 1.00 91.06 176 ASP A O 1
ATOM 1413 N N . LYS A 1 177 ? -4.533 -8.670 9.010 1.00 91.12 177 LYS A N 1
ATOM 1414 C CA . LYS A 1 177 ? -4.338 -9.856 9.864 1.00 91.12 177 LYS A CA 1
ATOM 1415 C C . LYS A 1 177 ? -3.423 -10.900 9.218 1.00 91.12 177 LYS A C 1
ATOM 1417 O O . LYS A 1 177 ? -2.435 -11.309 9.816 1.00 91.12 177 LYS A O 1
ATOM 1422 N N . ALA A 1 178 ? -3.686 -11.265 7.960 1.00 92.06 178 ALA A N 1
ATOM 1423 C CA . ALA A 1 178 ? -2.847 -12.216 7.223 1.00 92.06 178 ALA A CA 1
ATOM 1424 C C . ALA A 1 178 ? -1.402 -11.715 7.046 1.00 92.06 178 ALA A C 1
ATOM 1426 O O . ALA A 1 178 ? -0.452 -12.494 7.075 1.00 92.06 178 ALA A O 1
ATOM 1427 N N . TYR A 1 179 ? -1.222 -10.402 6.877 1.00 91.75 179 TYR A N 1
ATOM 1428 C CA . TYR A 1 179 ? 0.109 -9.802 6.811 1.00 91.75 179 TYR A CA 1
ATOM 1429 C C . TYR A 1 179 ? 0.827 -9.854 8.163 1.00 91.75 179 TYR A C 1
ATOM 1431 O O . TYR A 1 179 ? 2.020 -10.135 8.183 1.00 91.75 179 TYR A O 1
ATOM 1439 N N . ALA A 1 180 ? 0.126 -9.593 9.271 1.00 91.00 180 ALA A N 1
ATOM 1440 C CA . ALA A 1 180 ? 0.695 -9.727 10.608 1.00 91.00 180 ALA A CA 1
ATOM 1441 C C . ALA A 1 180 ? 1.179 -11.165 10.857 1.00 91.00 180 ALA A C 1
ATOM 1443 O O . ALA A 1 180 ? 2.342 -11.346 11.200 1.00 91.00 180 ALA A O 1
ATOM 1444 N N . ALA A 1 181 ? 0.349 -12.167 10.544 1.00 90.00 181 ALA A N 1
ATOM 1445 C CA . ALA A 1 181 ? 0.702 -13.583 10.666 1.00 90.00 181 ALA A CA 1
ATOM 1446 C C . ALA A 1 181 ? 1.921 -13.969 9.809 1.00 90.00 181 ALA A C 1
ATOM 1448 O O . ALA A 1 181 ? 2.858 -14.585 10.303 1.00 90.00 181 ALA A O 1
ATOM 1449 N N . LYS A 1 182 ? 1.959 -13.544 8.537 1.00 92.25 182 LYS A N 1
ATOM 1450 C CA . LYS A 1 182 ? 3.089 -13.813 7.628 1.00 92.25 182 LYS A CA 1
ATOM 1451 C C . LYS A 1 182 ? 4.414 -13.195 8.099 1.00 92.25 182 LYS A C 1
ATOM 1453 O O . LYS A 1 182 ? 5.476 -13.662 7.704 1.00 92.25 182 LYS A O 1
ATOM 1458 N N . HIS A 1 183 ? 4.353 -12.107 8.862 1.00 87.94 183 HIS A N 1
ATOM 1459 C CA . HIS A 1 183 ? 5.520 -11.358 9.326 1.00 87.94 183 HIS A CA 1
ATOM 1460 C C . HIS A 1 183 ? 5.734 -11.471 10.841 1.00 87.94 183 HIS A C 1
ATOM 1462 O O . HIS A 1 183 ? 6.379 -10.588 11.403 1.00 87.94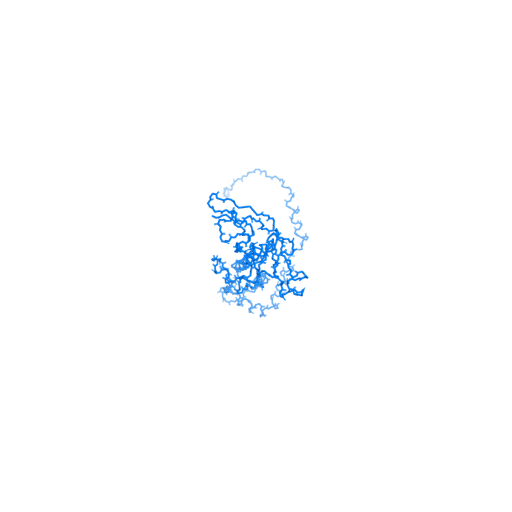 183 HIS A O 1
ATOM 1468 N N . GLU A 1 184 ? 5.174 -12.507 11.478 1.00 87.06 184 GLU A N 1
ATOM 1469 C CA . GLU A 1 184 ? 5.347 -12.812 12.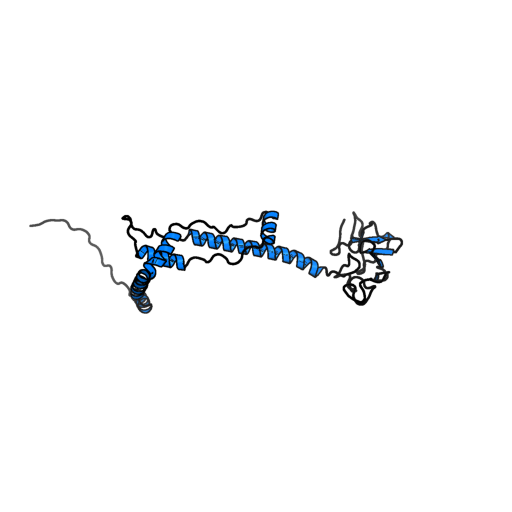908 1.00 87.06 184 GLU A CA 1
ATOM 1470 C C . GLU A 1 184 ? 5.059 -11.612 13.826 1.00 87.06 184 GLU A C 1
ATOM 1472 O O . GLU A 1 184 ? 5.688 -11.408 14.862 1.00 87.06 184 GLU A O 1
ATOM 1477 N N . LYS A 1 185 ? 4.095 -10.773 13.436 1.00 86.31 185 LYS A N 1
ATOM 1478 C CA . LYS A 1 185 ? 3.639 -9.662 14.269 1.00 86.31 185 LYS A CA 1
ATO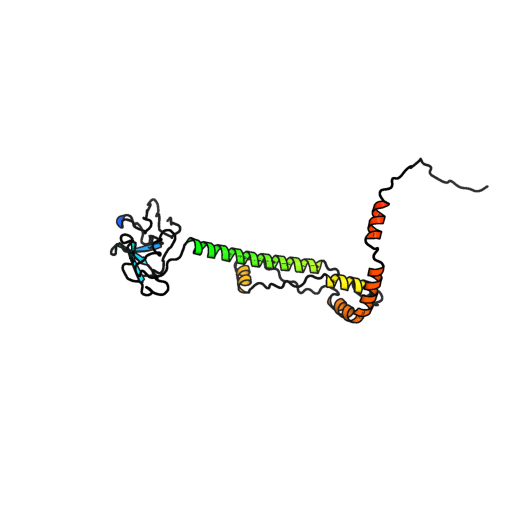M 1479 C C . LYS A 1 185 ? 2.548 -10.148 15.207 1.00 86.31 185 LYS A C 1
ATOM 1481 O O . LYS A 1 185 ? 1.544 -10.691 14.746 1.00 86.31 185 LYS A O 1
ATOM 1486 N N . THR A 1 186 ? 2.724 -9.878 16.496 1.00 87.44 186 THR A N 1
ATOM 1487 C CA . THR A 1 186 ? 1.701 -10.129 17.511 1.00 87.44 186 THR A CA 1
ATOM 1488 C C . THR A 1 186 ? 0.453 -9.300 17.217 1.00 87.44 186 THR A C 1
ATOM 1490 O O . THR A 1 186 ? 0.537 -8.151 16.769 1.00 87.44 186 THR A O 1
ATOM 1493 N N . LEU A 1 187 ? -0.713 -9.904 17.424 1.00 88.31 187 LEU A N 1
ATOM 1494 C CA . LEU A 1 187 ? -2.001 -9.228 17.374 1.00 88.31 187 LEU A CA 1
ATOM 1495 C C . LEU A 1 187 ? -2.663 -9.380 18.729 1.00 88.31 187 LEU A C 1
ATOM 1497 O O . LEU A 1 187 ? -2.741 -10.486 19.253 1.00 88.31 187 LEU A O 1
ATOM 1501 N N . GLU A 1 188 ? -3.120 -8.260 19.265 1.00 86.50 188 GLU A N 1
ATOM 1502 C CA . GLU A 1 188 ? -3.802 -8.228 20.548 1.00 86.50 188 GLU A CA 1
ATOM 1503 C C . GLU A 1 188 ? -5.279 -8.540 20.339 1.00 86.50 188 GLU A C 1
ATOM 1505 O O . GLU A 1 188 ? -5.976 -7.911 19.526 1.00 86.50 188 GLU A O 1
ATOM 1510 N N . ASP A 1 189 ? -5.751 -9.543 21.067 1.00 84.31 189 ASP A N 1
ATOM 1511 C CA . ASP A 1 189 ? -7.152 -9.914 21.059 1.00 84.31 189 ASP A CA 1
ATOM 1512 C C . ASP A 1 189 ? -7.916 -9.009 22.018 1.00 84.31 189 ASP A C 1
ATOM 1514 O O . ASP A 1 189 ? -7.528 -8.787 23.165 1.00 84.31 189 ASP A O 1
ATOM 1518 N N . ILE A 1 190 ? -9.034 -8.468 21.542 1.00 81.94 190 ILE A N 1
ATOM 1519 C CA . ILE A 1 190 ? -9.933 -7.702 22.398 1.00 81.94 190 ILE A CA 1
ATOM 1520 C C . ILE A 1 190 ? -10.583 -8.696 23.358 1.00 81.94 190 ILE A C 1
ATOM 1522 O O . ILE A 1 190 ? -11.353 -9.558 22.924 1.00 81.94 190 ILE A O 1
ATOM 1526 N N . SER A 1 191 ? -10.270 -8.566 24.647 1.00 76.19 191 SER A N 1
ATOM 1527 C CA . SER A 1 191 ? -10.770 -9.449 25.691 1.00 76.19 191 SER A CA 1
ATOM 1528 C C . SER A 1 191 ? -12.297 -9.412 25.714 1.00 76.19 191 SER A C 1
ATOM 1530 O O . SER A 1 191 ? -12.931 -8.352 25.775 1.00 76.19 191 SER A O 1
ATOM 1532 N N . ASN A 1 192 ? -12.882 -10.607 25.666 1.00 71.19 192 ASN A N 1
ATOM 1533 C CA . ASN A 1 192 ? -14.296 -10.835 25.941 1.00 71.19 192 ASN A CA 1
ATOM 1534 C C . ASN A 1 192 ? -14.511 -11.316 27.384 1.00 71.19 192 ASN A C 1
ATOM 1536 O O . ASN A 1 192 ? -15.613 -11.763 27.707 1.00 71.19 192 ASN A O 1
ATOM 1540 N N . ASP A 1 193 ? -13.480 -11.252 28.234 1.00 70.50 193 ASP A N 1
ATOM 1541 C CA . ASP A 1 193 ? -13.555 -11.760 29.597 1.00 70.50 193 ASP A CA 1
ATOM 1542 C C . ASP A 1 193 ? -14.684 -11.061 30.356 1.00 70.50 193 ASP A C 1
ATOM 1544 O O . ASP A 1 193 ? -14.928 -9.846 30.237 1.00 70.50 193 ASP A O 1
ATOM 1548 N N . GLN A 1 194 ? -15.410 -11.869 31.125 1.00 70.81 194 GLN A N 1
ATOM 1549 C CA . GLN A 1 194 ? -16.471 -11.380 31.984 1.00 70.81 194 GLN A CA 1
ATOM 1550 C C . GLN A 1 194 ? -15.824 -10.592 33.114 1.00 70.81 194 GLN A C 1
ATOM 1552 O O . GLN A 1 194 ? -15.113 -11.152 33.944 1.00 70.81 194 GLN A O 1
ATOM 1557 N N . ILE A 1 195 ? -16.075 -9.286 33.149 1.00 83.00 195 ILE A N 1
ATOM 1558 C CA . ILE A 1 195 ? -15.732 -8.507 34.334 1.00 83.00 195 ILE A CA 1
ATOM 1559 C C . ILE A 1 195 ? -16.673 -8.966 35.453 1.00 83.00 195 ILE A C 1
ATOM 1561 O O . ILE A 1 195 ? -17.892 -8.989 35.222 1.00 83.00 195 ILE A O 1
ATOM 1565 N N . PRO A 1 196 ? -16.139 -9.331 36.633 1.00 87.38 196 PRO A N 1
ATOM 1566 C CA . PRO A 1 196 ? -16.946 -9.745 37.772 1.00 87.38 196 PRO A CA 1
ATOM 1567 C C . PRO A 1 196 ? -18.075 -8.754 38.050 1.00 87.38 196 PRO A C 1
ATOM 1569 O O . PRO A 1 196 ? -17.896 -7.542 37.932 1.00 87.38 196 PRO A O 1
ATOM 1572 N N . TYR A 1 197 ? -19.259 -9.281 38.361 1.00 89.19 197 TYR A N 1
ATOM 1573 C CA . TYR A 1 197 ? -20.456 -8.506 38.711 1.00 89.19 197 TYR A CA 1
ATOM 1574 C C . TYR A 1 197 ? -20.963 -7.519 37.643 1.00 89.19 197 TYR A C 1
ATOM 1576 O O . TYR A 1 197 ? -21.982 -6.869 37.864 1.00 89.19 197 TYR A O 1
ATOM 1584 N N . LEU A 1 198 ? -20.337 -7.409 36.461 1.00 89.81 198 LEU A N 1
ATOM 1585 C CA . LEU A 1 198 ? -20.722 -6.440 35.426 1.00 89.81 198 LEU A CA 1
ATOM 1586 C C . LEU A 1 198 ? -22.130 -6.694 34.887 1.00 89.81 198 LEU A C 1
ATOM 1588 O O . LEU A 1 198 ? -22.906 -5.755 34.726 1.00 89.81 198 LEU A O 1
ATOM 1592 N N . LYS A 1 199 ? -22.448 -7.956 34.575 1.00 90.38 199 LYS A N 1
ATOM 1593 C CA . LYS A 1 199 ? -23.765 -8.337 34.051 1.00 90.38 199 LYS A CA 1
ATOM 1594 C C . LYS A 1 199 ? -24.849 -8.088 35.102 1.00 90.38 199 LYS A C 1
ATOM 1596 O O . LYS A 1 199 ? -25.768 -7.323 34.850 1.00 90.38 199 LYS A O 1
ATOM 1601 N N . GLN A 1 200 ? -24.651 -8.644 36.296 1.00 92.25 200 GLN A N 1
ATOM 1602 C CA . GLN A 1 200 ? -25.555 -8.495 37.437 1.00 92.25 200 GLN A CA 1
ATOM 1603 C C . GLN A 1 200 ? -25.785 -7.022 37.800 1.00 92.25 200 GLN A C 1
ATOM 1605 O O . GLN A 1 200 ? -26.924 -6.592 37.928 1.00 92.25 200 GLN A O 1
ATOM 1610 N N . SER A 1 201 ? -24.719 -6.218 37.867 1.00 92.69 201 SER A N 1
ATOM 1611 C CA . SER A 1 201 ? -24.827 -4.780 38.131 1.00 92.69 201 SER A CA 1
ATOM 1612 C C . SER A 1 201 ? -25.613 -4.055 37.042 1.00 92.69 201 SER A C 1
ATOM 1614 O O . SER A 1 201 ? -26.428 -3.203 37.366 1.00 92.69 201 SER A O 1
ATOM 1616 N N . LYS A 1 202 ? -25.412 -4.370 35.753 1.00 93.56 202 LYS A N 1
ATOM 1617 C CA . LYS A 1 202 ? -26.188 -3.753 34.660 1.00 93.56 202 LYS A CA 1
ATOM 1618 C C . LYS A 1 202 ? -27.678 -4.064 34.761 1.00 93.56 202 LYS A C 1
ATOM 1620 O O . LYS A 1 202 ? -28.490 -3.167 34.539 1.00 93.56 202 LYS A O 1
ATOM 1625 N N . ASP A 1 203 ? -28.008 -5.307 35.090 1.00 94.94 203 ASP A N 1
ATOM 1626 C CA . ASP A 1 203 ? -29.390 -5.753 35.238 1.00 94.94 203 ASP A CA 1
ATOM 1627 C C . ASP A 1 203 ? -30.052 -5.041 36.436 1.00 94.94 203 ASP A C 1
ATOM 1629 O O . ASP A 1 203 ? -31.089 -4.398 36.269 1.00 94.94 203 ASP A O 1
ATOM 1633 N N . LEU A 1 204 ? -29.380 -5.009 37.594 1.00 95.38 204 LEU A N 1
ATOM 1634 C CA . LEU A 1 204 ? -29.849 -4.318 38.806 1.00 95.38 204 LEU A CA 1
ATOM 1635 C C . LEU A 1 204 ? -29.943 -2.794 38.642 1.00 95.38 204 LEU A C 1
ATOM 1637 O O . LEU A 1 204 ? -30.882 -2.174 39.128 1.00 95.38 204 LEU A O 1
ATOM 1641 N N . ILE A 1 205 ? -29.002 -2.158 37.933 1.00 95.06 205 ILE A N 1
ATOM 1642 C CA . ILE A 1 205 ? -29.055 -0.712 37.645 1.00 95.06 205 ILE A CA 1
ATOM 1643 C C . ILE A 1 205 ? -30.299 -0.367 36.826 1.00 95.06 205 ILE A C 1
ATOM 1645 O O . ILE A 1 205 ? -30.886 0.701 37.010 1.00 95.06 205 ILE A O 1
ATOM 1649 N N . LYS A 1 206 ? -30.688 -1.248 35.899 1.00 94.75 206 LYS A N 1
ATOM 1650 C CA . LYS A 1 206 ? -31.885 -1.054 35.084 1.00 94.75 206 LYS A CA 1
ATOM 1651 C C . LYS A 1 206 ? -33.148 -1.141 35.942 1.00 94.75 206 LYS A C 1
ATOM 1653 O O . LYS A 1 206 ? -34.045 -0.320 35.768 1.00 94.75 206 LYS A O 1
ATOM 1658 N N . GLU A 1 207 ? -33.189 -2.097 36.865 1.00 95.75 207 GLU A N 1
ATOM 1659 C CA . GLU A 1 207 ? -34.297 -2.303 37.802 1.00 95.75 207 GLU A CA 1
ATOM 1660 C C . GLU A 1 207 ? -34.435 -1.145 38.807 1.00 95.75 207 GLU A C 1
ATOM 1662 O O . GLU A 1 207 ? -35.495 -0.530 38.899 1.00 95.75 207 GLU A O 1
ATOM 1667 N N . HIS A 1 208 ? -33.342 -0.753 39.466 1.00 94.19 208 HIS A N 1
ATOM 1668 C CA . HIS A 1 208 ? -33.317 0.265 40.528 1.00 94.19 208 HIS A CA 1
ATOM 1669 C C . HIS A 1 208 ? -32.983 1.684 40.029 1.00 94.19 208 HIS A C 1
ATOM 1671 O O . HIS A 1 208 ? -32.508 2.533 40.787 1.00 94.19 208 HIS A O 1
ATOM 1677 N N . SER A 1 209 ? -33.223 1.979 38.748 1.00 93.00 209 SER A N 1
ATOM 1678 C CA . SER A 1 209 ? -32.851 3.260 38.116 1.00 93.00 209 SER A CA 1
ATOM 1679 C C . SER A 1 209 ? -33.374 4.496 38.866 1.00 93.00 209 SER A C 1
ATOM 1681 O O . SER A 1 209 ? -32.616 5.435 39.111 1.00 93.00 209 SER A O 1
ATOM 1683 N N . ILE A 1 210 ? -34.635 4.466 39.311 1.00 92.88 210 ILE A N 1
ATOM 1684 C CA . ILE A 1 210 ? -35.284 5.567 40.041 1.00 92.88 210 ILE A CA 1
ATOM 1685 C C . ILE A 1 210 ? -34.615 5.812 41.402 1.00 92.88 210 ILE A C 1
ATOM 1687 O O . ILE A 1 210 ? -34.412 6.960 41.798 1.00 92.88 210 ILE A O 1
ATOM 1691 N N . GLU A 1 211 ? -34.281 4.751 42.136 1.00 90.69 211 GLU A N 1
ATOM 1692 C CA . GLU A 1 211 ? -33.628 4.847 43.449 1.00 90.69 211 GLU A CA 1
ATOM 1693 C C . GLU A 1 211 ? -32.205 5.390 43.318 1.00 90.69 211 GLU A C 1
ATOM 1695 O O . GLU A 1 211 ? -31.802 6.286 44.062 1.00 90.69 211 GLU A O 1
ATOM 1700 N N . LEU A 1 212 ? -31.477 4.925 42.302 1.00 91.88 212 LEU A N 1
ATOM 1701 C CA . LEU A 1 212 ? -30.140 5.416 41.983 1.00 91.88 212 LEU A CA 1
ATOM 1702 C C . LEU A 1 212 ? -30.145 6.899 41.588 1.00 91.88 212 LEU A C 1
ATOM 1704 O O . LEU A 1 212 ? -29.191 7.614 41.895 1.00 91.88 212 LEU A O 1
ATOM 1708 N N . ASP A 1 213 ? -31.205 7.384 40.940 1.00 92.44 213 ASP A N 1
ATOM 1709 C CA . ASP A 1 213 ? -31.356 8.802 40.597 1.00 92.44 213 ASP A CA 1
ATOM 1710 C C . ASP A 1 213 ? -31.705 9.677 41.805 1.00 92.44 213 ASP A C 1
ATOM 1712 O O . ASP A 1 213 ? -31.260 10.825 41.870 1.00 92.44 213 ASP A O 1
ATOM 1716 N N . LYS A 1 214 ? -32.445 9.150 42.789 1.00 91.69 214 LYS A N 1
ATOM 1717 C CA . LYS A 1 214 ? -32.644 9.834 44.079 1.00 91.69 214 LYS A CA 1
ATOM 1718 C C . LYS A 1 214 ? -31.310 9.997 44.807 1.00 91.69 214 LYS A C 1
ATOM 1720 O O . LYS A 1 214 ? -30.935 11.117 45.136 1.00 91.69 214 LYS A O 1
ATOM 1725 N N . ILE A 1 215 ? -30.541 8.914 44.928 1.00 89.19 215 ILE A N 1
ATOM 1726 C CA . ILE A 1 215 ? -29.210 8.942 45.553 1.00 89.19 215 ILE A CA 1
ATOM 1727 C C . ILE A 1 215 ? -28.261 9.877 44.804 1.00 89.19 215 ILE A C 1
ATOM 1729 O O . ILE A 1 215 ? -27.493 10.602 45.430 1.00 89.19 215 ILE A O 1
ATOM 1733 N N . ALA A 1 216 ? -28.312 9.906 43.470 1.00 89.06 216 ALA A N 1
ATOM 1734 C CA . ALA A 1 216 ? -27.500 10.828 42.682 1.00 89.06 216 ALA A CA 1
ATOM 1735 C C . ALA A 1 216 ? -27.770 12.292 43.059 1.00 89.06 216 ALA A C 1
ATOM 1737 O O . ALA A 1 216 ? -26.818 13.049 43.249 1.00 89.06 216 ALA A O 1
ATOM 1738 N N . LYS A 1 217 ? -29.048 12.666 43.217 1.00 87.44 217 LYS A N 1
ATOM 1739 C CA . LYS A 1 217 ? -29.455 14.011 43.645 1.00 87.44 217 LYS A CA 1
ATOM 1740 C C . LYS A 1 217 ? -28.994 14.320 45.065 1.00 87.44 217 LYS A C 1
ATOM 1742 O O . LYS A 1 217 ? -28.460 15.401 45.284 1.00 87.44 217 LYS A O 1
ATOM 1747 N N . ASP A 1 218 ? -29.131 13.378 45.995 1.00 85.75 218 ASP A N 1
ATOM 1748 C CA . ASP A 1 218 ? -28.709 13.563 47.391 1.00 85.75 218 ASP A CA 1
ATOM 1749 C C . ASP A 1 218 ? -27.185 13.735 47.503 1.00 85.75 218 ASP A C 1
ATOM 1751 O O . ASP A 1 218 ? -26.686 14.634 48.185 1.00 85.75 218 ASP A O 1
ATOM 1755 N N . VAL A 1 219 ? -26.426 12.919 46.765 1.00 82.81 219 VAL A N 1
ATOM 1756 C CA . VAL A 1 219 ? -24.960 13.007 46.694 1.00 82.81 219 VAL A CA 1
ATOM 1757 C C . VAL A 1 219 ? -24.514 14.306 46.023 1.00 82.81 219 VAL A C 1
ATOM 1759 O O . VAL A 1 219 ? -23.522 14.902 46.441 1.00 82.81 219 VAL A O 1
ATOM 1762 N N . GLU A 1 220 ? -25.207 14.753 44.976 1.00 79.12 220 GLU A N 1
ATOM 1763 C CA . GLU A 1 220 ? -24.909 16.007 44.283 1.00 79.12 220 GLU A CA 1
ATOM 1764 C C . GLU A 1 220 ? -25.246 17.238 45.131 1.00 79.12 220 GLU A C 1
ATOM 1766 O O . GLU A 1 220 ? -24.449 18.173 45.178 1.00 79.12 220 GLU A O 1
ATOM 1771 N N . TYR A 1 221 ? -26.350 17.197 45.877 1.00 74.75 221 TYR A N 1
ATOM 1772 C CA . TYR A 1 221 ? -26.749 18.227 46.835 1.00 74.75 221 TYR A CA 1
ATOM 1773 C C . TYR A 1 221 ? -25.715 18.418 47.955 1.00 74.75 221 TYR A C 1
ATOM 1775 O O . TYR A 1 221 ? -25.464 19.543 48.387 1.00 74.75 221 TYR A O 1
ATOM 1783 N N . TRP A 1 222 ? -25.063 17.335 48.394 1.00 64.25 222 TRP A N 1
ATOM 1784 C CA . TRP A 1 222 ? -24.026 17.381 49.429 1.00 64.25 222 TRP A CA 1
ATOM 1785 C C . TRP A 1 222 ? -22.611 17.666 48.895 1.00 64.25 222 TRP A C 1
ATOM 1787 O O . TRP A 1 222 ? -21.660 17.747 49.678 1.00 64.25 222 TRP A O 1
ATOM 1797 N N . LYS A 1 223 ? -22.421 17.858 47.578 1.00 63.84 223 LYS A N 1
ATOM 1798 C CA . LYS A 1 223 ? -21.130 18.340 47.065 1.00 63.84 223 LYS A CA 1
ATOM 1799 C C . LYS A 1 223 ? -20.944 19.792 47.517 1.00 63.84 223 LYS A C 1
ATOM 1801 O O . LYS A 1 223 ? -21.727 20.649 47.111 1.00 63.84 223 LYS A O 1
ATOM 1806 N N . PRO A 1 224 ? -19.914 20.117 48.324 1.00 55.25 224 PRO A N 1
ATOM 1807 C CA . PRO A 1 224 ? -19.649 21.504 48.675 1.00 55.25 224 PRO A CA 1
ATOM 1808 C C . PRO A 1 224 ? -19.461 22.306 47.385 1.00 55.25 224 PRO A C 1
ATOM 1810 O O . PRO A 1 224 ? -18.703 21.892 46.504 1.00 55.25 224 PRO A O 1
ATOM 1813 N N . SER A 1 225 ? -20.161 23.437 47.267 1.00 59.31 225 SER A N 1
ATOM 1814 C CA . SER A 1 225 ? -20.013 24.343 46.127 1.00 59.31 225 SER A CA 1
ATOM 1815 C C . SER A 1 225 ? -18.530 24.668 45.913 1.00 59.31 225 SER A C 1
ATOM 1817 O O . SER A 1 225 ? -17.758 24.731 46.875 1.00 59.31 225 SER A O 1
ATOM 1819 N N . GLN A 1 226 ? -18.094 24.892 44.669 1.00 55.06 226 GLN A N 1
ATOM 1820 C CA . GLN A 1 226 ? -16.682 25.218 44.403 1.00 55.06 226 GLN A CA 1
ATOM 1821 C C . GLN A 1 226 ? -16.196 26.445 45.209 1.00 55.06 226 GLN A C 1
ATOM 1823 O O . GLN A 1 226 ? -15.023 26.520 45.576 1.00 55.06 226 GLN A O 1
ATOM 1828 N N . GLY A 1 227 ? -17.106 27.348 45.599 1.00 52.09 227 GLY A N 1
ATOM 1829 C CA . GLY A 1 227 ? -16.825 28.453 46.525 1.00 52.09 227 GLY A CA 1
ATOM 1830 C C . GLY A 1 227 ? -16.516 28.021 47.971 1.00 52.09 227 GLY A C 1
ATOM 1831 O O . GLY A 1 227 ? -15.694 28.644 48.638 1.00 52.09 227 GLY A O 1
ATOM 1832 N N . ALA A 1 228 ? -17.096 26.921 48.460 1.00 52.75 228 ALA A N 1
ATOM 1833 C CA . ALA A 1 228 ? -16.797 26.365 49.783 1.00 52.75 228 ALA A CA 1
ATOM 1834 C C . ALA A 1 228 ? -15.447 25.619 49.835 1.00 52.75 228 ALA A C 1
ATOM 1836 O O . ALA A 1 228 ? -14.851 25.506 50.907 1.00 52.75 228 ALA A O 1
ATOM 1837 N N . GLN A 1 229 ? -14.937 25.135 48.695 1.00 51.19 229 GLN A N 1
ATOM 1838 C CA . GLN A 1 229 ? -13.598 24.535 48.597 1.00 51.19 229 GLN A CA 1
ATOM 1839 C C . GLN A 1 229 ? -12.482 25.593 48.582 1.00 51.19 229 GLN A C 1
ATOM 1841 O O . GLN A 1 229 ? -11.458 25.392 49.233 1.00 51.19 229 GLN A O 1
ATOM 1846 N N . GLN A 1 230 ? -12.695 26.753 47.946 1.00 46.84 230 GLN A N 1
ATOM 1847 C CA . GLN A 1 230 ? -11.724 27.860 47.974 1.00 46.84 230 GLN A CA 1
ATOM 1848 C C . GLN A 1 230 ? -11.538 28.450 49.385 1.00 46.84 230 GLN A C 1
ATOM 1850 O O . GLN A 1 230 ? -10.418 28.770 49.777 1.00 46.84 230 GLN A O 1
ATOM 1855 N N . ASN A 1 231 ? -12.596 28.495 50.202 1.00 46.56 231 ASN A N 1
ATOM 1856 C CA . ASN A 1 231 ? -12.528 29.015 51.575 1.00 46.56 231 ASN A CA 1
ATOM 1857 C C . ASN A 1 231 ? -11.793 28.100 52.578 1.00 46.56 231 ASN A C 1
ATOM 1859 O O . ASN A 1 231 ? -11.408 28.560 53.655 1.00 46.56 231 ASN A O 1
ATOM 1863 N N . ARG A 1 232 ? -11.559 26.818 52.251 1.00 47.50 232 ARG A N 1
ATOM 1864 C CA . ARG A 1 232 ? -10.725 25.931 53.088 1.00 47.50 232 ARG A CA 1
ATOM 1865 C C . ARG A 1 232 ? -9.228 26.164 52.876 1.00 47.50 232 ARG A C 1
ATOM 1867 O O . ARG A 1 232 ? -8.477 26.047 53.837 1.00 47.50 232 ARG A O 1
ATOM 1874 N N . ASN A 1 233 ? -8.814 26.577 51.675 1.00 43.78 233 ASN A N 1
ATOM 1875 C CA . ASN A 1 233 ? -7.406 26.863 51.364 1.00 43.78 233 ASN A CA 1
ATOM 1876 C C . ASN A 1 233 ? -6.918 28.213 51.915 1.00 43.78 233 ASN A C 1
ATOM 1878 O O . ASN A 1 233 ? -5.719 28.403 52.079 1.00 43.78 233 ASN A O 1
ATOM 1882 N N . ILE A 1 234 ? -7.824 29.139 52.245 1.00 45.72 234 ILE A N 1
ATOM 1883 C CA . ILE A 1 234 ? -7.465 30.431 52.859 1.00 45.72 234 ILE A CA 1
ATOM 1884 C C . ILE A 1 234 ? -7.244 30.282 54.378 1.00 45.72 234 ILE A C 1
ATOM 1886 O O . ILE A 1 234 ? -6.477 31.030 54.978 1.00 45.72 234 ILE A O 1
ATOM 1890 N N . ARG A 1 235 ? -7.858 29.277 55.023 1.00 41.88 235 ARG A N 1
ATOM 1891 C CA . ARG A 1 235 ? -7.688 29.028 56.467 1.00 41.88 235 ARG A CA 1
ATOM 1892 C C . ARG A 1 235 ? -6.419 28.249 56.830 1.00 41.88 235 ARG A C 1
ATOM 1894 O O . ARG A 1 235 ? -6.063 28.233 58.001 1.00 41.88 235 ARG A O 1
ATOM 1901 N N . SER A 1 236 ? -5.717 27.646 55.867 1.00 44.19 236 SER A N 1
ATOM 1902 C CA . SER A 1 236 ? -4.459 26.920 56.115 1.00 44.19 236 SER A CA 1
ATOM 1903 C C . SER A 1 236 ? -3.196 27.786 56.009 1.00 44.19 236 SER A C 1
ATOM 1905 O O . SER A 1 236 ? -2.103 27.271 56.220 1.00 44.19 236 SER A O 1
ATOM 1907 N N . THR A 1 237 ? -3.314 29.082 55.693 1.00 44.69 237 THR A N 1
ATOM 1908 C CA . THR A 1 237 ? -2.172 30.017 55.610 1.00 44.69 237 THR A CA 1
ATOM 1909 C C . THR A 1 237 ? -2.136 31.053 56.739 1.00 44.69 237 THR A C 1
ATOM 1911 O O . THR A 1 237 ? -1.264 31.918 56.741 1.00 44.69 237 THR A O 1
ATOM 1914 N N . ALA A 1 238 ? -3.049 30.983 57.714 1.00 41.59 238 ALA A N 1
ATOM 1915 C CA . ALA A 1 238 ? -2.991 31.821 58.909 1.00 41.59 238 ALA A CA 1
ATOM 1916 C C . ALA A 1 238 ? -2.080 31.163 59.961 1.00 41.59 238 ALA A C 1
ATOM 1918 O O . ALA A 1 238 ? -2.454 30.210 60.639 1.00 41.59 238 ALA A O 1
ATOM 1919 N N . SER A 1 239 ? -0.856 31.680 60.012 1.00 40.28 239 SER A N 1
ATOM 1920 C CA . SER A 1 239 ? 0.231 31.443 60.962 1.00 40.28 239 SER A CA 1
ATOM 1921 C C . SER A 1 239 ? -0.161 31.001 62.379 1.00 40.28 239 SER A C 1
ATOM 1923 O O . SER A 1 239 ? -0.923 31.671 63.077 1.00 40.28 239 SER A O 1
ATOM 1925 N N . THR A 1 240 ? 0.520 29.956 62.844 1.00 43.66 240 THR A N 1
ATOM 1926 C CA . THR A 1 240 ? 0.802 29.657 64.253 1.00 43.66 240 THR A CA 1
ATOM 1927 C C . THR A 1 240 ? 1.378 30.880 64.981 1.00 43.66 240 THR A C 1
ATOM 1929 O O . THR A 1 240 ? 2.212 31.587 64.411 1.00 43.66 240 THR A O 1
ATOM 1932 N N . PRO A 1 241 ? 1.071 31.054 66.278 1.00 35.44 241 PRO A N 1
ATOM 1933 C CA . PRO A 1 241 ? 2.155 31.361 67.207 1.00 35.44 241 PRO A CA 1
ATOM 1934 C C . PRO A 1 241 ? 2.100 30.523 68.495 1.00 35.44 241 PRO A C 1
ATOM 1936 O O . PRO A 1 241 ? 1.087 30.478 69.184 1.00 35.44 241 PRO A O 1
ATOM 1939 N N . GLY A 1 242 ? 3.254 29.947 68.851 1.00 32.25 242 GLY A N 1
ATOM 1940 C CA . GLY A 1 242 ? 3.649 29.741 70.248 1.00 32.25 242 GLY A CA 1
ATOM 1941 C C . GLY A 1 242 ? 3.451 28.348 70.847 1.00 32.25 242 GLY A C 1
ATOM 1942 O O . GLY A 1 242 ? 2.486 28.109 71.562 1.00 32.25 242 GLY A O 1
ATOM 1943 N N . HIS A 1 243 ? 4.449 27.473 70.686 1.00 32.00 243 HIS A N 1
ATOM 1944 C CA . HIS A 1 243 ? 4.765 26.468 71.705 1.00 32.00 243 HIS A CA 1
ATOM 1945 C C . HIS A 1 243 ? 5.662 27.133 72.764 1.00 32.00 243 HIS A C 1
ATOM 1947 O O . HIS A 1 243 ? 6.810 27.469 72.476 1.00 32.00 243 HIS A O 1
ATOM 1953 N N . PHE A 1 244 ? 5.140 27.314 73.980 1.00 30.73 244 PHE A N 1
ATOM 1954 C CA . PHE A 1 244 ? 5.935 27.415 75.208 1.00 30.73 244 PHE A CA 1
ATOM 1955 C C . PHE A 1 244 ? 5.935 26.042 75.910 1.00 30.73 244 PHE A C 1
ATOM 1957 O O . PHE A 1 244 ? 5.060 25.206 75.692 1.00 30.73 244 PHE A O 1
ATOM 1964 N N . TRP A 1 245 ? 6.995 25.819 76.675 1.00 31.81 245 TRP A N 1
ATOM 1965 C CA . TRP A 1 245 ? 7.560 24.564 77.173 1.00 31.81 245 TRP A CA 1
ATOM 1966 C C . TRP A 1 245 ? 6.684 23.630 78.040 1.00 31.81 245 TRP A C 1
ATOM 1968 O O . TRP A 1 245 ? 5.826 24.074 78.791 1.00 31.81 245 TRP A O 1
ATOM 1978 N N . PHE A 1 246 ? 7.017 22.329 77.946 1.00 32.03 246 PHE A N 1
ATOM 1979 C CA . PHE A 1 246 ? 7.023 21.258 78.967 1.00 32.03 246 PHE A CA 1
ATOM 1980 C C . PHE A 1 246 ? 6.245 21.469 80.285 1.00 32.03 246 PHE A C 1
ATOM 1982 O O . PHE A 1 246 ? 6.607 22.333 81.073 1.00 32.03 246 PHE A O 1
ATOM 1989 N N . ASN A 1 247 ? 5.398 20.498 80.664 1.00 28.72 247 ASN A N 1
ATOM 1990 C CA . ASN A 1 247 ? 5.811 19.536 81.699 1.00 28.72 247 ASN A CA 1
ATOM 1991 C C . ASN A 1 247 ? 4.950 18.263 81.712 1.00 28.72 247 ASN A C 1
ATOM 1993 O O . ASN A 1 247 ? 3.736 18.289 81.518 1.00 28.72 247 ASN A O 1
ATOM 1997 N N . SER A 1 248 ? 5.612 17.137 81.950 1.00 38.81 248 SER A N 1
ATOM 1998 C CA . SER A 1 248 ? 5.022 15.809 82.021 1.00 38.81 248 SER A CA 1
ATOM 1999 C C . SER A 1 248 ? 4.678 15.419 83.459 1.00 38.81 248 SER A C 1
ATOM 2001 O O . SER A 1 248 ? 5.457 15.694 84.365 1.00 38.81 248 SER A O 1
ATOM 2003 N N . LYS A 1 249 ? 3.614 14.617 83.574 1.00 36.22 249 LYS A N 1
ATOM 2004 C CA . LYS A 1 249 ? 3.290 13.651 84.641 1.00 36.22 249 LYS A CA 1
ATOM 2005 C C . LYS A 1 249 ? 2.614 14.168 85.918 1.00 36.22 249 LYS A C 1
ATOM 2007 O O . LYS A 1 249 ? 3.196 14.831 86.764 1.00 36.22 249 LYS A O 1
ATOM 2012 N N . ARG A 1 250 ? 1.379 13.674 86.072 1.00 35.62 250 ARG A N 1
ATOM 2013 C CA . ARG A 1 250 ? 0.776 13.267 87.345 1.00 35.62 250 ARG A CA 1
ATOM 2014 C C . ARG A 1 250 ? 1.675 12.262 88.073 1.00 35.62 250 ARG A C 1
ATOM 2016 O O . ARG A 1 250 ? 2.117 11.300 87.446 1.00 35.62 250 ARG A O 1
ATOM 2023 N N . THR A 1 251 ? 1.755 12.403 89.390 1.00 42.50 251 THR A N 1
ATOM 2024 C CA . THR A 1 251 ? 1.637 11.278 90.327 1.00 42.50 251 THR A CA 1
ATOM 2025 C C . THR A 1 251 ? 0.713 11.701 91.469 1.00 42.50 251 THR A C 1
ATOM 2027 O O . THR A 1 251 ? 1.031 12.619 92.211 1.00 42.50 251 THR A O 1
ATOM 2030 N N . ASP A 1 252 ? -0.458 11.072 91.489 1.00 40.94 252 ASP A N 1
ATOM 2031 C CA . ASP A 1 252 ? -1.137 10.427 92.614 1.00 40.94 252 ASP A CA 1
ATOM 2032 C C . ASP A 1 252 ? -1.327 11.098 93.991 1.00 40.94 252 ASP A C 1
ATOM 2034 O O . ASP A 1 252 ? -0.382 11.446 94.688 1.00 40.94 252 ASP A O 1
ATOM 2038 N N . LYS A 1 253 ? -2.595 10.959 94.414 1.00 36.69 253 LYS A N 1
ATOM 2039 C CA . LYS A 1 253 ? -3.141 10.638 95.746 1.00 36.69 253 LYS A CA 1
ATOM 2040 C C . LYS A 1 253 ? -3.714 11.756 96.622 1.00 36.69 253 LYS A C 1
ATOM 2042 O O . LYS A 1 253 ? -3.212 12.865 96.716 1.00 36.69 253 LYS A O 1
ATOM 2047 N N . TYR A 1 254 ? -4.847 11.343 97.182 1.00 38.69 254 TYR A N 1
ATOM 2048 C CA . TYR A 1 254 ? -5.750 11.984 98.118 1.00 38.69 254 TYR A CA 1
ATOM 2049 C C . TYR A 1 254 ? -5.125 12.127 99.513 1.00 38.69 254 TYR A C 1
ATOM 2051 O O . TYR A 1 254 ? -4.299 11.291 99.887 1.00 38.69 254 TYR A O 1
ATOM 2059 N N . ASP A 1 255 ? -5.662 13.128 100.220 1.00 47.66 255 ASP A N 1
ATOM 2060 C CA . ASP A 1 255 ? -5.567 13.508 101.643 1.00 47.66 255 ASP A CA 1
ATOM 2061 C C . ASP A 1 255 ? -4.248 14.107 102.164 1.00 47.66 255 ASP A C 1
ATOM 2063 O O . ASP A 1 255 ? -3.216 13.404 102.239 1.00 47.66 255 ASP A O 1
#

Solvent-accessible surface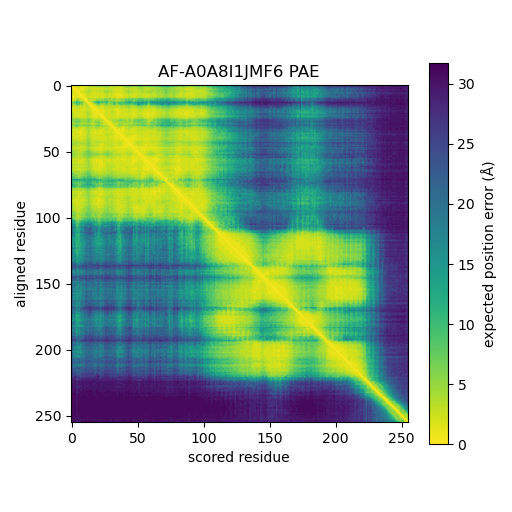 area (backbone atoms only — not comparable to full-atom values): 15142 Å² total; per-residue (Å²): 113,45,62,53,96,68,42,22,48,36,27,54,87,93,46,77,44,72,64,47,75,59,50,35,61,62,74,86,70,55,90,59,60,53,28,53,60,55,29,40,57,38,79,87,78,59,23,31,44,24,32,92,66,71,32,44,35,25,31,86,78,56,23,38,78,50,73,36,88,44,32,55,54,83,72,33,31,78,50,37,34,61,40,28,84,79,36,51,82,56,18,47,38,73,58,54,52,47,60,42,49,52,69,59,56,52,53,58,52,56,51,51,55,50,55,52,52,49,53,51,51,53,45,31,51,53,24,48,52,51,43,50,60,54,68,70,56,78,54,54,68,43,48,48,98,88,67,48,81,35,63,67,42,42,46,52,38,52,57,50,59,74,66,50,80,74,78,80,86,72,74,82,50,71,75,53,52,55,48,29,61,77,65,76,45,89,77,58,73,69,73,80,72,80,59,65,54,50,66,62,48,55,55,50,50,64,73,44,42,70,60,49,50,50,50,50,50,56,56,55,70,68,49,73,52,73,71,60,58,57,59,56,65,62,64,75,70,67,76,86,84,84,89,78,81,88,88,85,80,88,81,87,86,83,136

Foldseek 3Di:
DDADLLRFDQDDDPQGFDADLLRDDDPVSDPDQQGGSRFGQDPVVCFGQAQVNPWTQHSVVSWTPDFAPCPCHDAQHPGRTHALVSRSNQWHDRNSRHTDGSVCVVCVVVVVVVVLVVVQVVQQVLLVVLQVLLVPDPQDDQADPVGDGDLVSLLVNVVSVVVHDDRDPDDRDPVSVVVCVVVVHDHRDRDPDDRPCNVVSVVVCVVCVVVSVVVVVVVVVPPPDPVNVVVVVVVVPPDDDDDDDDDDDDDDDDD

Mean predicted aligned error: 15.44 Å

InterPro domains:
  IPR022385 Rhs repeat-associated core [TIGR03696] (19-97)
  IPR050708 Type VI secretion system VgrG/RHS [PTHR32305] (18-120)

Secondary structure (DSSP, 8-state):
-EE-TT--EEEETTEE----TT----GGG--SSB-GGGPEEETTTTEEEEGGGTEEEETTTTEESS--TT-SSTTS-S-TTBSGGG-TTTEE-TTSS--EEHHHHHHHHHHHHHHHHHHHHHHHHHHHHHHHHHHT--PPPSB-TTS-B-HHHHHHHHHHHHTPPPPPS-PPPHHHHHHHHHTT-----------TTHHHHHHHHHHTHHHHHHHHHHHHHTSPPHHHHHHHHHTTSS-----------------